Protein AF-0000000078014423 (afdb_homodimer)

InterPro domains:
  IPR004241 Autophagy protein Atg8 ubiquitin-like [PF02991] (16-120)
  IPR004241 Autophagy protein Atg8 ubiquitin-like [PTHR10969] (5-120)
  IPR029071 Ubiquitin-like domain superfamily [SSF54236] (6-120)

Organism: NCBI:txid55544

pLDDT: mean 93.23, std 9.15, range [38.47, 98.75]

Sequence (242 aa):
MPSDRPFKQRRSFADRSKEVQQIREQHPSKIPVIIERYKGEKQLPVLDKTKFLVPDHVNMSELVKIIRRRLQLNPTQAFFLLVNQHSMVSVSTPISEIYEQEKDEDGFLYMVYASQETFGYMPSDRPFKQRRSFADRSKEVQQIREQHPSKIPVIIERYKGEKQLPVLDKTKFLVPDHVNMSELVKIIRRRLQLNPTQAFFLLVNQHSMVSVSTPISEIYEQEKDEDGFLYMVYASQETFGY

Secondary structure (DSSP, 8-state):
---SS-HHHHS-HHHHHHHHHHHHHH-TTEEEEEEEEPTT--SSPPPS-SEEEEETTSBHHHHHHHHHHHHT--TT--EEEEETTTB---TTSBHHHHHHHH--TTSPEEEEEEEHHHHT-/---SS-HHHHS-HHHHHHHHHHHHHH-TTEEEEEEEEPTT--SSPPPS-SEEEEETTSBHHHHHHHHHHHHT--TT--EEEEETTTB---TTSBHHHHHHHH--TTSPEEEEEEEHHHHT-

Nearest PDB structures (foldseek):
  8t35-assembly1_A  TM=9.867E-01  e=1.404E-23  Homo sapiens
  5cx3-assembly1_A  TM=9.892E-01  e=1.375E-22  Homo sapiens
  8t2l-assembly2_B  TM=9.538E-01  e=7.013E-22  Homo sapiens
  5xac-assembly1_D  TM=9.696E-01  e=7.328E-21  Homo sapiens
  5wrd-assembly6_B  TM=9.796E-01  e=3.990E-20  Mus musculus

Foldseek 3Di:
DPPPDDPPVVDDLVVLLVVLVVCCVVPVQWAKAFEFAAVPADPFDTAPDGIDTHGQAAFLLVVVVVVCVRSVDDPVWDKDKAWPRHHDDDRRHGPNVCQVVRADPSSYTYIYMHGPVSVPD/DPDPDDPPVVDDLVVLLVVLVVCCVVPVQWAKAFEFAAVPADPFDTAPDGIDTHGQAAFLLVVVVVVCVRSVDDPVWDKDKAWPRHHDDDRRHGPNVCQVVRADPSSYTYIYMHGPVSVPD

Structure (mmCIF, N/CA/C/O backbone):
data_AF-0000000078014423-model_v1
#
loop_
_entity.id
_entity.type
_entity.pdbx_description
1 polymer 'Protein Jumonji'
#
loop_
_atom_site.group_PDB
_atom_site.id
_atom_site.type_symbol
_atom_site.label_atom_id
_atom_site.label_alt_id
_atom_site.label_comp_id
_atom_site.label_asym_id
_atom_site.label_entity_id
_atom_site.label_seq_id
_atom_site.pdbx_PDB_ins_code
_atom_site.Cartn_x
_atom_site.Cartn_y
_atom_site.Cartn_z
_atom_site.occupancy
_atom_site.B_iso_or_equiv
_atom_site.auth_seq_id
_atom_site.auth_comp_id
_atom_site.auth_asym_id
_atom_site.auth_atom_id
_atom_site.pdbx_PDB_model_num
ATOM 1 N N . MET A 1 1 ? -24 15.625 9.977 1 38.53 1 MET A N 1
ATOM 2 C CA . MET A 1 1 ? -23.031 14.531 9.945 1 38.53 1 MET A CA 1
ATOM 3 C C . MET A 1 1 ? -22.172 14.594 8.688 1 38.53 1 MET A C 1
ATOM 5 O O . MET A 1 1 ? -22.656 14.93 7.609 1 38.53 1 MET A O 1
ATOM 9 N N . PRO A 1 2 ? -20.938 14.961 8.867 1 49.47 2 PRO A N 1
ATOM 10 C CA . PRO A 1 2 ? -20.266 15.234 7.594 1 49.47 2 PRO A CA 1
ATOM 11 C C . PRO A 1 2 ? -20.578 14.188 6.527 1 49.47 2 PRO A C 1
ATOM 13 O O . PRO A 1 2 ? -20.906 13.047 6.855 1 49.47 2 PRO A O 1
ATOM 16 N N . SER A 1 3 ? -20.938 14.641 5.434 1 55.16 3 SER A N 1
ATOM 17 C CA . SER A 1 3 ? -21.344 13.836 4.285 1 55.16 3 SER A CA 1
ATOM 18 C C . SER A 1 3 ? -20.469 12.594 4.145 1 55.16 3 SER A C 1
ATOM 20 O O . SER A 1 3 ? -19.281 12.633 4.434 1 55.16 3 SER A O 1
ATOM 22 N N . ASP A 1 4 ? -21.141 11.406 4.238 1 69.44 4 ASP A N 1
ATOM 23 C CA . ASP A 1 4 ? -20.594 10.07 4.062 1 69.44 4 ASP A CA 1
ATOM 24 C C . ASP A 1 4 ? -19.75 9.977 2.795 1 69.44 4 ASP A C 1
ATOM 26 O O . ASP A 1 4 ? -19.016 9 2.59 1 69.44 4 ASP A O 1
ATOM 30 N N . ARG A 1 5 ? -19.781 11.164 2.066 1 83.75 5 ARG A N 1
ATOM 31 C CA . ARG A 1 5 ? -19.062 11.109 0.794 1 83.75 5 ARG A CA 1
ATOM 32 C C . ARG A 1 5 ? -17.594 11.492 0.975 1 83.75 5 ARG A C 1
ATOM 34 O O . ARG A 1 5 ? -17.281 12.367 1.78 1 83.75 5 ARG A O 1
ATOM 41 N N . PRO A 1 6 ? -16.703 11 0.152 1 92.69 6 PRO A N 1
ATOM 42 C CA . PRO A 1 6 ? -15.281 11.336 0.204 1 92.69 6 PRO A CA 1
ATOM 43 C C . PRO A 1 6 ? -15.016 12.812 -0.076 1 92.69 6 PRO A C 1
ATOM 45 O O . PRO A 1 6 ? -15.766 13.453 -0.811 1 92.69 6 PRO A O 1
ATOM 48 N N . PHE A 1 7 ? -14.031 13.383 0.462 1 95 7 PHE A N 1
ATOM 49 C CA . PHE A 1 7 ? -13.625 14.781 0.378 1 95 7 PHE A CA 1
ATOM 50 C C . PHE A 1 7 ? -13.57 15.242 -1.073 1 95 7 PHE A C 1
ATOM 52 O O . PHE A 1 7 ? -14.07 16.312 -1.409 1 95 7 PHE A O 1
ATOM 59 N N . LYS A 1 8 ? -13.031 14.422 -1.931 1 95.12 8 LYS A N 1
ATOM 60 C CA . LYS A 1 8 ? -12.852 14.781 -3.334 1 95.12 8 LYS A CA 1
ATOM 61 C C . LYS A 1 8 ? -14.203 14.93 -4.035 1 95.12 8 LYS A C 1
ATOM 63 O O . LYS A 1 8 ? -14.305 15.617 -5.059 1 95.12 8 LYS A O 1
ATOM 68 N N . GLN A 1 9 ? -15.148 14.305 -3.535 1 93.06 9 GLN A N 1
ATOM 69 C CA . GLN A 1 9 ? -16.469 14.359 -4.168 1 93.06 9 GLN A CA 1
ATOM 70 C C . GLN A 1 9 ? -17.281 15.523 -3.623 1 93.06 9 GLN A C 1
ATOM 72 O O . GLN A 1 9 ? -18.281 15.922 -4.227 1 93.06 9 GLN A O 1
ATOM 77 N N . ARG A 1 10 ? -16.953 16.078 -2.523 1 94.12 10 ARG A N 1
ATOM 78 C CA . ARG A 1 10 ? -17.719 17.125 -1.87 1 94.12 10 ARG A CA 1
ATOM 79 C C . ARG A 1 10 ? -17.297 18.5 -2.367 1 94.12 10 ARG A C 1
ATOM 81 O O . ARG A 1 10 ? -18.016 19.484 -2.18 1 94.12 10 ARG A O 1
ATOM 88 N N . ARG A 1 11 ? -16.109 18.578 -2.908 1 94.44 11 ARG A N 1
ATOM 89 C CA . ARG A 1 11 ? -15.531 19.844 -3.354 1 94.44 11 ARG A CA 1
ATOM 90 C C . ARG A 1 11 ? -14.961 19.719 -4.762 1 94.44 11 ARG A C 1
ATOM 92 O O . ARG A 1 11 ? -14.391 18.688 -5.121 1 94.44 11 ARG A O 1
ATOM 99 N N . SER A 1 12 ? -15.125 20.797 -5.535 1 97.06 12 SER A N 1
ATOM 100 C CA . SER A 1 12 ? -14.578 20.781 -6.891 1 97.06 12 SER A CA 1
ATOM 101 C C . SER A 1 12 ? -13.055 20.828 -6.871 1 97.06 12 SER A C 1
ATOM 103 O O . SER A 1 12 ? -12.453 21.281 -5.891 1 97.06 12 SER A O 1
ATOM 105 N N . PHE A 1 13 ? -12.469 20.438 -7.957 1 97.94 13 PHE A N 1
ATOM 106 C CA . PHE A 1 13 ? -11.023 20.5 -8.109 1 97.94 13 PHE A CA 1
ATOM 107 C C . PHE A 1 13 ? -10.516 21.922 -7.891 1 97.94 13 PHE A C 1
ATOM 109 O O . PHE A 1 13 ? -9.516 22.125 -7.207 1 97.94 13 PHE A O 1
ATOM 116 N N . ALA A 1 14 ? -11.164 22.828 -8.531 1 98 14 ALA A N 1
ATOM 117 C CA . ALA A 1 14 ? -10.758 24.234 -8.438 1 98 14 ALA A CA 1
ATOM 118 C C . ALA A 1 14 ? -10.781 24.719 -6.996 1 98 14 ALA A C 1
ATOM 120 O O . ALA A 1 14 ? -9.859 25.406 -6.551 1 98 14 ALA A O 1
ATOM 121 N N . ASP A 1 15 ? -11.797 24.359 -6.289 1 98.06 15 ASP A N 1
ATOM 122 C CA . ASP A 1 15 ? -11.922 24.766 -4.891 1 98.06 15 ASP A CA 1
ATOM 123 C C . ASP A 1 15 ? -10.828 24.125 -4.035 1 98.06 15 ASP A C 1
ATOM 125 O O . ASP A 1 15 ? -10.242 24.781 -3.176 1 98.06 15 ASP A O 1
ATOM 129 N N . ARG A 1 16 ? -10.617 22.859 -4.277 1 98.5 16 ARG A N 1
ATOM 130 C CA . ARG A 1 16 ? -9.578 22.172 -3.531 1 98.5 16 ARG A CA 1
ATOM 131 C C . ARG A 1 16 ? -8.211 22.797 -3.793 1 98.5 16 ARG A C 1
ATOM 133 O O . ARG A 1 16 ? -7.441 23.031 -2.859 1 98.5 16 ARG A O 1
ATOM 140 N N . SER A 1 17 ? -7.941 23.109 -4.973 1 98.56 17 SER A N 1
ATOM 141 C CA . SER A 1 17 ? -6.664 23.703 -5.355 1 98.56 17 SER A CA 1
ATOM 142 C C . SER A 1 17 ? -6.477 25.078 -4.727 1 98.56 17 SER A C 1
ATOM 144 O O . SER A 1 17 ? -5.395 25.406 -4.238 1 98.56 17 SER A O 1
ATOM 146 N N . LYS A 1 18 ? -7.531 25.797 -4.809 1 98.31 18 LYS A N 1
ATOM 147 C CA . LYS A 1 18 ? -7.48 27.141 -4.219 1 98.31 18 LYS A CA 1
ATOM 148 C C . LYS A 1 18 ? -7.215 27.062 -2.719 1 98.31 18 LYS A C 1
ATOM 150 O O . LYS A 1 18 ? -6.434 27.859 -2.186 1 98.31 18 LYS A O 1
ATOM 155 N N . GLU A 1 19 ? -7.883 26.188 -2.064 1 97.88 19 GLU A N 1
ATOM 156 C CA . GLU A 1 19 ? -7.691 26.016 -0.628 1 97.88 19 GLU A CA 1
ATOM 157 C C . GLU A 1 19 ? -6.238 25.672 -0.3 1 97.88 19 GLU A C 1
ATOM 159 O O . GLU A 1 19 ? -5.664 26.234 0.637 1 97.88 19 GLU A O 1
ATOM 164 N N . VAL A 1 20 ? -5.645 24.781 -1.047 1 98.44 20 VAL A N 1
ATOM 165 C CA . VAL A 1 20 ? -4.262 24.391 -0.816 1 98.44 20 VAL A CA 1
ATOM 166 C C . VAL A 1 20 ? -3.342 25.594 -1.016 1 98.44 20 VAL A C 1
ATOM 168 O O . VAL A 1 20 ? -2.41 25.812 -0.235 1 98.44 20 VAL A O 1
ATOM 171 N N . GLN A 1 21 ? -3.588 26.312 -2.059 1 98.06 21 GLN A N 1
ATOM 172 C CA . GLN A 1 21 ? -2.785 27.516 -2.305 1 98.06 21 GLN A CA 1
ATOM 173 C C . GLN A 1 21 ? -2.814 28.453 -1.104 1 98.06 21 GLN A C 1
ATOM 175 O O . GLN A 1 21 ? -1.773 28.953 -0.676 1 98.06 21 GLN A O 1
ATOM 180 N N . GLN A 1 22 ? -3.992 28.656 -0.616 1 98.31 22 GLN A N 1
ATOM 181 C CA . GLN A 1 22 ? -4.148 29.531 0.539 1 98.31 22 GLN A CA 1
ATOM 182 C C . GLN A 1 22 ? -3.422 28.969 1.758 1 98.31 22 GLN A C 1
ATOM 184 O O . GLN A 1 22 ? -2.746 29.703 2.479 1 98.31 22 GLN A O 1
ATOM 189 N N . ILE A 1 23 ? -3.555 27.719 1.99 1 98 23 ILE A N 1
ATOM 190 C CA . ILE A 1 23 ? -2.914 27.062 3.123 1 98 23 ILE A CA 1
ATOM 191 C C . ILE A 1 23 ? -1.398 27.219 3.023 1 98 23 ILE A C 1
ATOM 193 O O . ILE A 1 23 ? -0.746 27.625 3.992 1 98 23 ILE A O 1
ATOM 197 N N . ARG A 1 24 ? -0.899 26.984 1.846 1 96.62 24 ARG A N 1
ATOM 198 C CA . ARG A 1 24 ? 0.547 27 1.656 1 96.62 24 ARG A CA 1
ATOM 199 C C . ARG A 1 24 ? 1.094 28.422 1.778 1 96.62 24 ARG A C 1
ATOM 201 O O . ARG A 1 24 ? 2.23 28.625 2.215 1 96.62 24 ARG A O 1
ATOM 208 N N . GLU A 1 25 ? 0.312 29.375 1.41 1 97.56 25 GLU A N 1
ATOM 209 C CA . GLU A 1 25 ? 0.699 30.766 1.563 1 97.56 25 GLU A CA 1
ATOM 210 C C . GLU A 1 25 ? 0.736 31.172 3.035 1 97.56 25 GLU A C 1
ATOM 212 O O . GLU A 1 25 ? 1.685 31.828 3.482 1 97.56 25 GLU A O 1
ATOM 217 N N . GLN A 1 26 ? -0.208 30.766 3.764 1 97.94 26 GLN A N 1
ATOM 218 C CA . GLN A 1 26 ? -0.358 31.188 5.156 1 97.94 26 GLN A CA 1
ATOM 219 C C . GLN A 1 26 ? 0.516 30.328 6.074 1 97.94 26 GLN A C 1
ATOM 221 O O . GLN A 1 26 ? 0.99 30.812 7.105 1 97.94 26 GLN A O 1
ATOM 226 N N . HIS A 1 27 ? 0.708 29.062 5.742 1 97.44 27 HIS A N 1
ATOM 227 C CA . HIS A 1 27 ? 1.454 28.109 6.551 1 97.44 27 HIS A CA 1
ATOM 228 C C . HIS A 1 27 ? 2.443 27.312 5.699 1 97.44 27 HIS A C 1
ATOM 230 O O . HIS A 1 27 ? 2.322 26.094 5.562 1 97.44 27 HIS A O 1
ATOM 236 N N . PRO A 1 28 ? 3.525 27.984 5.27 1 95.69 28 PRO A N 1
ATOM 237 C CA . PRO A 1 28 ? 4.445 27.359 4.312 1 95.69 28 PRO A CA 1
ATOM 238 C C . PRO A 1 28 ? 5.152 26.141 4.883 1 95.69 28 PRO A C 1
ATOM 240 O O . PRO A 1 28 ? 5.656 25.312 4.125 1 95.69 28 PRO A O 1
ATOM 243 N N . SER A 1 29 ? 5.105 26.047 6.188 1 97.12 29 SER A N 1
ATOM 244 C CA . SER A 1 29 ? 5.793 24.922 6.812 1 97.12 29 SER A CA 1
ATOM 245 C C . SER A 1 29 ? 4.832 23.781 7.094 1 97.12 29 SER A C 1
ATOM 247 O O . SER A 1 29 ? 5.207 22.797 7.73 1 97.12 29 SER A O 1
ATOM 249 N N . LYS A 1 30 ? 3.594 23.906 6.656 1 97.69 30 LYS A N 1
ATOM 250 C CA . LYS A 1 30 ? 2.594 22.875 6.922 1 97.69 30 LYS A CA 1
ATOM 251 C C . LYS A 1 30 ? 2.154 22.188 5.633 1 97.69 30 LYS A C 1
ATOM 253 O O . LYS A 1 30 ? 2.002 22.844 4.598 1 97.69 30 LYS A O 1
AT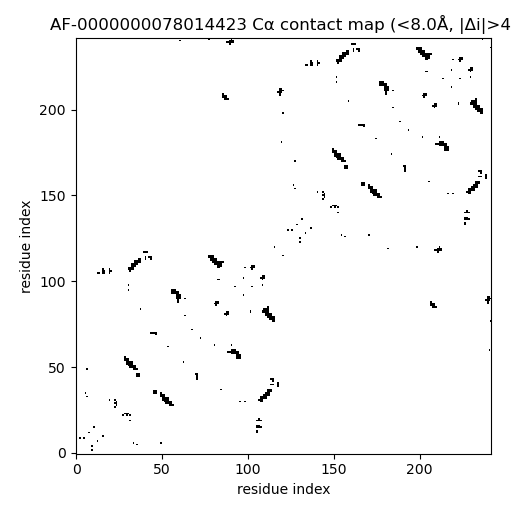OM 258 N N . ILE A 1 31 ? 1.935 20.922 5.723 1 98 31 ILE A N 1
ATOM 259 C CA . ILE A 1 31 ? 1.446 20.109 4.613 1 98 31 ILE A CA 1
ATOM 260 C C . ILE A 1 31 ? -0.039 19.812 4.805 1 98 31 ILE A C 1
ATOM 262 O O . ILE A 1 31 ? -0.45 19.328 5.855 1 98 31 ILE A O 1
ATOM 266 N N . PRO A 1 32 ? -0.821 20.188 3.82 1 98.56 32 PRO A N 1
ATOM 267 C CA . PRO A 1 32 ? -2.244 19.844 3.906 1 98.56 32 PRO A CA 1
ATOM 268 C C . PRO A 1 32 ? -2.523 18.375 3.586 1 98.56 32 PRO A C 1
ATOM 270 O O . PRO A 1 32 ? -2.178 17.906 2.502 1 98.56 32 PRO A O 1
ATOM 273 N N . VAL A 1 33 ? -3.158 17.703 4.508 1 98.5 33 VAL A N 1
ATOM 274 C CA . VAL A 1 33 ? -3.41 16.266 4.379 1 98.5 33 VAL A CA 1
ATOM 275 C C . VAL A 1 33 ? -4.895 15.984 4.59 1 98.5 33 VAL A C 1
ATOM 277 O O . VAL A 1 33 ? -5.512 16.516 5.523 1 98.5 33 VAL A O 1
ATOM 280 N N . ILE A 1 34 ? -5.438 15.227 3.684 1 98.31 34 ILE A N 1
ATOM 281 C CA . ILE A 1 34 ? -6.789 14.703 3.855 1 98.31 34 ILE A CA 1
ATOM 282 C C . ILE A 1 34 ? -6.727 13.266 4.348 1 98.31 34 ILE A C 1
ATOM 284 O O . ILE A 1 34 ? -6.109 12.406 3.707 1 98.31 34 ILE A O 1
ATOM 288 N N . ILE A 1 35 ? -7.32 13 5.477 1 98 35 ILE A N 1
ATOM 289 C CA . ILE A 1 35 ? -7.336 11.656 6.047 1 98 35 ILE A CA 1
ATOM 290 C C . ILE A 1 35 ? -8.781 11.195 6.242 1 98 35 ILE A C 1
ATOM 292 O O . ILE A 1 35 ? -9.547 11.836 6.969 1 98 35 ILE A O 1
ATOM 296 N N . GLU A 1 36 ? -9.102 10.086 5.609 1 97.31 36 GLU A N 1
ATOM 297 C CA . GLU A 1 36 ? -10.453 9.531 5.68 1 97.31 36 GLU A CA 1
ATOM 298 C C . GLU A 1 36 ? -10.422 8.039 5.988 1 97.31 36 GLU A C 1
ATOM 300 O O . GLU A 1 36 ? -9.359 7.414 5.949 1 97.31 36 GLU A O 1
ATOM 305 N N . ARG A 1 37 ? -11.562 7.555 6.379 1 96.19 37 ARG A N 1
ATOM 306 C CA . ARG A 1 37 ? -11.68 6.117 6.602 1 96.19 37 ARG A CA 1
ATOM 307 C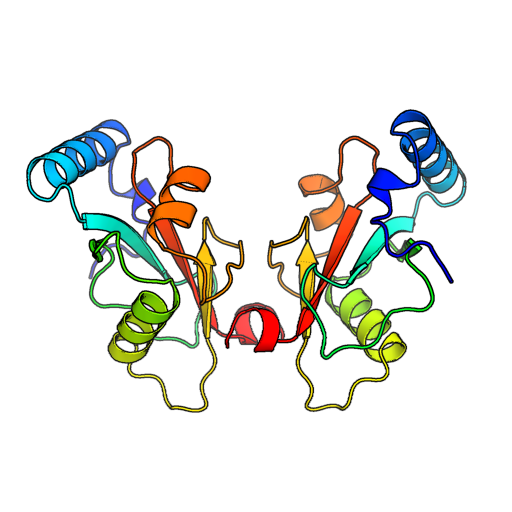 C . ARG A 1 37 ? -11.664 5.355 5.281 1 96.19 37 ARG A C 1
ATOM 309 O O . ARG A 1 37 ? -12.328 5.75 4.32 1 96.19 37 ARG A O 1
ATOM 316 N N . TYR A 1 38 ? -10.898 4.309 5.23 1 95.88 38 TYR A N 1
ATOM 317 C CA . TYR A 1 38 ? -10.836 3.465 4.043 1 95.88 38 TYR A CA 1
ATOM 318 C C . TYR A 1 38 ? -12.227 2.943 3.676 1 95.88 38 TYR A C 1
ATOM 320 O O . TYR A 1 38 ? -13.008 2.578 4.555 1 95.88 38 TYR A O 1
ATOM 328 N N . LYS A 1 39 ? -12.406 2.881 2.355 1 91.69 39 LYS A N 1
ATOM 329 C CA . LYS A 1 39 ? -13.688 2.346 1.893 1 91.69 39 LYS A CA 1
ATOM 330 C C . LYS A 1 39 ? -13.883 0.905 2.354 1 91.69 39 LYS A C 1
ATOM 332 O O . LYS A 1 39 ? -13.055 0.037 2.059 1 91.69 39 LYS A O 1
ATOM 337 N N . GLY A 1 40 ? -14.953 0.589 3.094 1 87.81 40 GLY A N 1
ATOM 338 C CA . GLY A 1 40 ? -15.242 -0.759 3.561 1 87.81 40 GLY A CA 1
ATOM 339 C C . GLY A 1 40 ? -14.773 -1.009 4.984 1 87.81 40 GLY A C 1
ATOM 340 O O . GLY A 1 40 ? -15.062 -2.057 5.562 1 87.81 40 GLY A O 1
ATOM 341 N N . GLU A 1 41 ? -14 -0.066 5.492 1 92.75 41 GLU A N 1
ATOM 342 C CA . GLU A 1 41 ? -13.594 -0.176 6.887 1 92.75 41 GLU A CA 1
ATOM 343 C C . GLU A 1 41 ? -14.781 0.015 7.828 1 92.75 41 GLU A C 1
ATOM 345 O O . GLU A 1 41 ? -15.516 0.997 7.715 1 92.75 41 GLU A O 1
ATOM 350 N N . LYS A 1 42 ? -14.961 -0.923 8.75 1 89.75 42 LYS A N 1
ATOM 351 C CA . LYS A 1 42 ? -16.141 -0.866 9.609 1 89.75 42 LYS A CA 1
ATOM 352 C C . LYS A 1 42 ? -15.742 -0.939 11.086 1 89.75 42 LYS A C 1
ATOM 354 O O . LYS A 1 42 ? -16.547 -0.603 11.961 1 89.75 42 LYS A O 1
ATOM 359 N N . GLN A 1 43 ? -14.594 -1.296 11.359 1 90.75 43 GLN A N 1
ATOM 360 C CA . GLN A 1 43 ? -14.195 -1.586 12.734 1 90.75 43 GLN A CA 1
ATOM 361 C C . GLN A 1 43 ? -13.68 -0.331 13.438 1 90.75 43 GLN A C 1
ATOM 363 O O . GLN A 1 43 ? -13.875 -0.164 14.641 1 90.75 43 GLN A O 1
ATOM 368 N N . LEU A 1 44 ? -13.07 0.543 12.711 1 93.94 44 LEU A N 1
ATOM 369 C CA . LEU A 1 44 ? -12.484 1.737 13.312 1 93.94 44 LEU A CA 1
ATOM 370 C C . LEU A 1 44 ? -13.484 2.891 13.312 1 93.94 44 LEU A C 1
ATOM 372 O O . LEU A 1 44 ? -14.312 3.004 12.406 1 93.94 44 LEU A O 1
ATOM 376 N N . PRO A 1 45 ? -13.422 3.744 14.32 1 93.75 45 PRO A N 1
ATOM 377 C CA . PRO A 1 45 ? -14.312 4.902 14.367 1 93.75 45 PRO A CA 1
ATOM 378 C C . PRO A 1 45 ? -14.008 5.926 13.273 1 93.75 45 PRO A C 1
ATOM 380 O O . PRO A 1 45 ? -12.953 5.859 12.641 1 93.75 45 PRO A O 1
ATOM 383 N N . VAL A 1 46 ? -14.945 6.766 13.086 1 94 46 VAL A N 1
ATOM 384 C CA . VAL A 1 46 ? -14.766 7.852 12.125 1 94 46 VAL A CA 1
ATOM 385 C C . VAL A 1 46 ? -14.102 9.047 12.812 1 94 46 VAL A C 1
ATOM 387 O O . VAL A 1 46 ? -14.484 9.422 13.922 1 94 46 VAL A O 1
ATOM 390 N N . LEU A 1 47 ? -13.117 9.57 12.203 1 95.31 47 LEU A N 1
ATOM 391 C CA . LEU A 1 47 ? -12.453 10.758 12.734 1 95.31 47 LEU A CA 1
ATOM 392 C C . LEU A 1 47 ? -13.391 11.953 12.742 1 95.31 47 LEU A C 1
ATOM 394 O O . LEU A 1 47 ? -14.273 12.062 11.883 1 95.31 47 LEU A O 1
ATOM 398 N N . ASP A 1 48 ? -13.195 12.898 13.609 1 92.12 48 ASP A N 1
ATOM 399 C CA . ASP A 1 48 ? -14.023 14.094 13.727 1 92.12 48 ASP A CA 1
ATOM 400 C C . ASP A 1 48 ? -13.648 15.125 12.672 1 92.12 48 ASP A C 1
ATOM 402 O O . ASP A 1 48 ? -14.414 16.047 12.398 1 92.12 48 ASP A O 1
ATOM 406 N N . LYS A 1 49 ? -12.453 14.969 12.164 1 94.31 49 LYS A N 1
ATOM 407 C CA . LYS A 1 49 ? -11.977 15.875 11.117 1 94.31 49 LYS A CA 1
ATOM 408 C C . LYS A 1 49 ? -11.336 15.102 9.969 1 94.31 49 LYS A C 1
ATOM 410 O O . LYS A 1 49 ? -10.82 14 10.172 1 94.31 49 LYS A O 1
ATOM 415 N N . THR A 1 50 ? -11.367 15.727 8.852 1 95.69 50 THR A N 1
ATOM 416 C CA . THR A 1 50 ? -10.805 15.086 7.66 1 95.69 50 THR A CA 1
ATOM 417 C C . THR A 1 50 ? -9.523 15.797 7.219 1 95.69 50 THR A C 1
ATOM 419 O O . THR A 1 50 ? -8.641 15.172 6.629 1 95.69 50 THR A O 1
ATOM 422 N N . LYS A 1 51 ? -9.484 17.047 7.57 1 97.06 51 LYS A N 1
ATOM 423 C CA . LYS A 1 51 ? -8.359 17.844 7.109 1 97.06 51 LYS A CA 1
ATOM 424 C C . LYS A 1 51 ? -7.363 18.094 8.234 1 97.06 51 LYS A C 1
ATOM 426 O O . LYS A 1 51 ? -7.75 18.5 9.336 1 97.06 51 LYS A O 1
ATOM 431 N N . PHE A 1 52 ? -6.07 17.875 7.895 1 97.44 52 PHE A N 1
ATOM 432 C CA . PHE A 1 52 ? -4.988 18.094 8.852 1 97.44 52 PHE A CA 1
ATOM 433 C C . PHE A 1 52 ? -3.879 18.938 8.234 1 97.44 52 PHE A C 1
ATOM 435 O O . PHE A 1 52 ? -3.588 18.812 7.043 1 97.44 52 PHE A O 1
ATOM 442 N N . LEU A 1 53 ? -3.346 19.766 9.023 1 97.88 53 LEU A N 1
ATOM 443 C CA . LEU A 1 53 ? -2.113 20.469 8.68 1 97.88 53 LEU A CA 1
ATOM 444 C C . LEU A 1 53 ? -0.934 19.906 9.469 1 97.88 53 LEU A C 1
ATOM 446 O O . LEU A 1 53 ? -0.898 20.016 10.695 1 97.88 53 LEU A O 1
ATOM 450 N N . VAL A 1 54 ? -0.029 19.328 8.711 1 97.62 54 VAL A N 1
ATOM 451 C CA . VAL A 1 54 ? 1.071 18.609 9.352 1 97.62 54 VAL A CA 1
ATOM 452 C C . VAL A 1 54 ? 2.379 19.375 9.125 1 97.62 54 VAL A C 1
ATOM 454 O O . VAL A 1 54 ? 2.699 19.734 7.988 1 97.62 54 VAL A O 1
ATOM 457 N N . PRO A 1 55 ? 3.121 19.531 10.211 1 97.56 55 PRO A N 1
ATOM 458 C CA . PRO A 1 55 ? 4.43 20.156 9.992 1 97.56 55 PRO A CA 1
ATOM 459 C C . PRO A 1 55 ? 5.293 19.375 9 1 97.56 55 PRO A C 1
ATOM 461 O O . PRO A 1 55 ? 5.301 18.141 9.016 1 97.56 55 PRO A O 1
ATOM 464 N N . ASP A 1 56 ? 6.023 20.062 8.148 1 96.69 56 ASP A N 1
ATOM 465 C CA . ASP A 1 56 ? 6.723 19.422 7.039 1 96.69 56 ASP A CA 1
ATOM 466 C C . ASP A 1 56 ? 8.047 18.812 7.504 1 96.69 56 ASP A C 1
ATOM 468 O O . ASP A 1 56 ? 8.734 18.156 6.73 1 96.69 56 ASP A O 1
ATOM 472 N N . HIS A 1 57 ? 8.477 18.953 8.805 1 96.44 57 HIS A N 1
ATOM 473 C CA . HIS A 1 57 ? 9.766 18.453 9.266 1 96.44 57 HIS A CA 1
ATOM 474 C C . HIS A 1 57 ? 9.594 17.188 10.094 1 96.44 57 HIS A C 1
ATOM 476 O O . HIS A 1 57 ? 10.57 16.656 10.625 1 96.44 57 HIS A O 1
ATOM 482 N N . VAL A 1 58 ? 8.367 16.672 10.242 1 97.38 58 VAL A N 1
ATOM 483 C CA . VAL A 1 58 ? 8.117 15.484 11.047 1 97.38 58 VAL A CA 1
ATOM 484 C C . VAL A 1 58 ? 8.125 14.242 10.148 1 97.38 58 VAL A C 1
ATOM 486 O O . VAL A 1 58 ? 8.031 14.352 8.93 1 97.38 58 VAL A O 1
ATOM 489 N N . ASN A 1 59 ? 8.258 13.047 10.766 1 97.62 59 ASN A N 1
ATOM 490 C CA . ASN A 1 59 ? 8.148 11.781 10.047 1 97.62 59 ASN A CA 1
ATOM 491 C C . ASN A 1 59 ? 6.711 11.258 10.055 1 97.62 59 ASN A C 1
ATOM 493 O O . ASN A 1 59 ? 5.863 11.766 10.789 1 97.62 59 ASN A O 1
ATOM 497 N N . MET A 1 60 ? 6.531 10.297 9.234 1 96.88 60 MET A N 1
ATOM 498 C CA . MET A 1 60 ? 5.238 9.625 9.164 1 96.88 60 MET A CA 1
ATOM 499 C C . MET A 1 60 ? 4.828 9.094 10.539 1 96.88 60 MET A C 1
ATOM 501 O O . MET A 1 60 ? 3.641 9.039 10.859 1 96.88 60 MET A O 1
ATOM 505 N N . SER A 1 61 ? 5.773 8.805 11.352 1 96.06 61 SER A N 1
ATOM 506 C CA . SER A 1 61 ? 5.504 8.242 12.672 1 96.06 61 SER A CA 1
ATOM 507 C C . SER A 1 61 ? 4.707 9.211 13.531 1 96.06 61 SER A C 1
ATOM 509 O O . SER A 1 61 ? 3.852 8.797 14.32 1 96.06 61 SER A O 1
ATOM 511 N N . GLU A 1 62 ? 4.996 10.461 13.328 1 96.12 62 GLU A N 1
ATOM 512 C CA . GLU A 1 62 ? 4.285 11.484 14.094 1 96.12 62 GLU A CA 1
ATOM 513 C C . GLU A 1 62 ? 2.818 11.555 13.68 1 96.12 62 GLU A C 1
ATOM 515 O O . GLU A 1 62 ? 1.936 11.688 14.531 1 96.12 62 GLU A O 1
ATOM 520 N N . LEU A 1 63 ? 2.607 11.453 12.406 1 96.69 63 LEU A N 1
ATOM 521 C CA . LEU A 1 63 ? 1.23 11.469 11.922 1 96.69 63 LEU A CA 1
ATOM 522 C C . LEU A 1 63 ? 0.474 10.234 12.391 1 96.69 63 LEU A C 1
ATOM 524 O O . LEU A 1 63 ? -0.681 10.328 12.812 1 96.69 63 LEU A O 1
ATOM 528 N N . VAL A 1 64 ? 1.098 9.148 12.359 1 95.25 64 VAL A N 1
ATOM 529 C CA . VAL A 1 64 ? 0.491 7.906 12.828 1 95.25 64 VAL A CA 1
ATOM 530 C C . VAL A 1 64 ? 0.086 8.055 14.297 1 95.25 64 VAL A C 1
ATOM 532 O O . VAL A 1 64 ? -1.021 7.676 14.68 1 95.25 64 VAL A O 1
ATOM 535 N N . LYS A 1 65 ? 0.946 8.672 15.094 1 93.56 65 LYS A N 1
ATOM 536 C CA . LYS A 1 65 ? 0.659 8.898 16.5 1 93.56 65 LYS A CA 1
ATOM 537 C C . LYS A 1 65 ? -0.561 9.797 16.688 1 93.56 65 LYS A C 1
ATOM 539 O O . LYS A 1 65 ? -1.424 9.523 17.516 1 93.56 65 LYS A O 1
ATOM 544 N N . ILE A 1 66 ? -0.615 10.812 15.953 1 94.5 66 ILE A N 1
ATOM 545 C CA . ILE A 1 66 ? -1.713 11.766 16.031 1 94.5 66 ILE A CA 1
ATOM 546 C C . ILE A 1 66 ? -3.029 11.07 15.688 1 94.5 66 ILE A C 1
ATOM 548 O O . ILE A 1 66 ? -4.02 11.219 16.406 1 94.5 66 ILE A O 1
ATOM 552 N N . ILE A 1 67 ? -3.055 10.289 14.617 1 95.88 67 ILE A N 1
ATOM 553 C CA . ILE A 1 67 ? -4.281 9.641 14.156 1 95.88 67 ILE A CA 1
ATOM 554 C C . ILE A 1 67 ? -4.676 8.539 15.133 1 95.88 67 ILE A C 1
ATOM 556 O O . ILE A 1 67 ? -5.859 8.352 15.422 1 95.88 67 ILE A O 1
ATOM 560 N N . ARG A 1 68 ? -3.699 7.863 15.602 1 93.75 68 ARG A N 1
ATOM 561 C CA . ARG A 1 68 ? -3.979 6.844 16.609 1 93.75 68 ARG A CA 1
ATOM 562 C C . ARG A 1 68 ? -4.68 7.445 17.812 1 93.75 68 ARG A C 1
ATOM 564 O O . ARG A 1 68 ? -5.656 6.887 18.312 1 93.75 68 ARG A O 1
ATOM 571 N N . ARG A 1 69 ? -4.164 8.555 18.266 1 92.5 69 ARG A N 1
ATOM 572 C CA . ARG A 1 69 ? -4.746 9.234 19.422 1 92.5 69 ARG A CA 1
ATOM 573 C C . ARG A 1 69 ? -6.164 9.711 19.125 1 92.5 69 ARG A C 1
ATOM 575 O O . ARG A 1 69 ? -7.066 9.547 19.938 1 92.5 69 ARG A O 1
ATOM 582 N N . ARG A 1 70 ? -6.332 10.148 18 1 93.56 70 ARG A N 1
ATOM 583 C CA . ARG A 1 70 ? -7.641 10.664 17.625 1 93.56 70 ARG A CA 1
ATOM 584 C C . ARG A 1 70 ? -8.664 9.539 17.5 1 93.56 70 ARG A C 1
ATOM 586 O O . ARG A 1 70 ? -9.844 9.734 17.781 1 93.56 70 ARG A O 1
ATOM 593 N N . LEU A 1 71 ? -8.195 8.438 17.078 1 94.62 71 LEU A N 1
ATOM 594 C CA . LEU A 1 71 ? -9.062 7.27 16.922 1 94.62 71 LEU A CA 1
ATOM 595 C C . LEU A 1 71 ? -9.297 6.594 18.266 1 94.62 71 LEU A C 1
ATOM 597 O O . LEU A 1 71 ? -10.148 5.711 18.391 1 94.62 71 LEU A O 1
ATOM 601 N N . GLN A 1 72 ? -8.562 6.988 19.25 1 92.62 72 GLN A N 1
ATOM 602 C CA . GLN A 1 72 ? -8.695 6.43 20.594 1 92.62 72 GLN A CA 1
ATOM 603 C C . GLN A 1 72 ? -8.562 4.91 20.578 1 92.62 72 GLN A C 1
ATOM 605 O O . GLN A 1 72 ? -9.406 4.203 21.125 1 92.62 72 GLN A O 1
ATOM 610 N N . LEU A 1 73 ? -7.594 4.465 19.891 1 88.38 73 LEU A N 1
ATOM 611 C CA . LEU A 1 73 ? -7.395 3.027 19.734 1 88.38 73 LEU A CA 1
ATOM 612 C C . LEU A 1 73 ? -6.676 2.445 20.953 1 88.38 73 LEU A C 1
ATOM 614 O O . LEU A 1 73 ? -5.824 3.107 21.547 1 88.38 73 LEU A O 1
ATOM 618 N N . ASN A 1 74 ? -7.059 1.204 21.203 1 85.69 74 ASN A N 1
ATOM 619 C CA . ASN A 1 74 ? -6.293 0.461 22.203 1 85.69 74 ASN A CA 1
ATOM 620 C C . ASN A 1 74 ? -4.887 0.142 21.703 1 85.69 74 ASN A C 1
ATOM 622 O O . ASN A 1 74 ? -4.656 0.044 20.5 1 85.69 74 ASN A O 1
ATOM 626 N N . PRO A 1 75 ? -3.965 -0.011 22.688 1 78.44 75 PRO A N 1
ATOM 627 C CA . PRO A 1 75 ? -2.57 -0.246 22.312 1 78.44 75 PRO A CA 1
ATOM 628 C C . PRO A 1 75 ? -2.396 -1.484 21.438 1 78.44 75 PRO A C 1
ATOM 630 O O . PRO A 1 75 ? -1.45 -1.559 20.656 1 78.44 75 PRO A O 1
ATOM 633 N N . THR A 1 76 ? -3.291 -2.334 21.438 1 77.56 76 THR A N 1
ATOM 634 C CA . THR A 1 76 ? -3.102 -3.586 20.703 1 77.56 76 THR A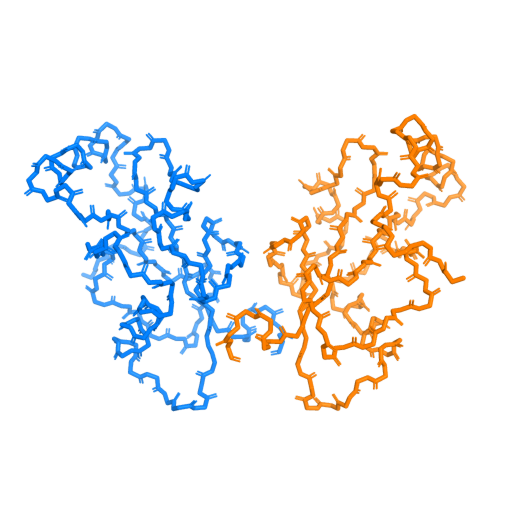 CA 1
ATOM 635 C C . THR A 1 76 ? -3.814 -3.541 19.359 1 77.56 76 THR A C 1
ATOM 637 O O . THR A 1 76 ? -3.654 -4.445 18.531 1 77.56 76 THR A O 1
ATOM 640 N N . GLN A 1 77 ? -4.609 -2.525 19.203 1 80.69 77 GLN A N 1
ATOM 641 C CA . GLN A 1 77 ? -5.352 -2.447 17.953 1 80.69 77 GLN A CA 1
ATOM 642 C C . GLN A 1 77 ? -4.48 -1.881 16.828 1 80.69 77 GLN A C 1
ATOM 644 O O . GLN A 1 77 ? -3.934 -0.783 16.953 1 80.69 77 GLN A O 1
ATOM 649 N N . ALA A 1 78 ? -4.359 -2.686 15.844 1 82 78 ALA A N 1
ATOM 650 C CA . ALA A 1 78 ? -3.531 -2.281 14.719 1 82 78 ALA A CA 1
ATOM 651 C C . ALA A 1 78 ? -4.367 -1.587 13.641 1 82 78 ALA A C 1
ATOM 653 O O . ALA A 1 78 ? -5.523 -1.95 13.414 1 82 78 ALA A O 1
ATOM 654 N N . PHE A 1 79 ? -3.818 -0.556 13.094 1 91.19 79 PHE A N 1
ATOM 655 C CA . PHE A 1 79 ? -4.438 0.081 11.938 1 91.19 79 PHE A CA 1
ATOM 656 C C . PHE A 1 79 ? -3.383 0.497 10.922 1 91.19 79 PHE A C 1
ATOM 658 O O . PHE A 1 79 ? -2.195 0.575 11.242 1 91.19 79 PHE A O 1
ATOM 665 N N . PHE A 1 80 ? -3.826 0.789 9.773 1 92.12 80 PHE A N 1
ATOM 666 C CA . PHE A 1 80 ? -2.984 1.257 8.68 1 92.12 80 PHE A CA 1
ATOM 667 C C . PHE A 1 80 ? -3.326 2.693 8.312 1 92.12 80 PHE A C 1
ATOM 669 O O . PHE A 1 80 ? -4.496 3.08 8.312 1 92.12 80 PHE A O 1
ATOM 676 N N . LEU A 1 81 ? -2.316 3.412 8.07 1 95.69 81 LEU A N 1
ATOM 677 C CA . LEU A 1 81 ? -2.439 4.691 7.379 1 95.69 81 LEU A CA 1
ATOM 678 C C . LEU A 1 81 ? -1.822 4.617 5.984 1 95.69 81 LEU A C 1
ATOM 680 O O . LEU A 1 81 ? -0.604 4.484 5.848 1 95.69 81 LEU A O 1
ATOM 684 N N . LEU A 1 82 ? -2.662 4.691 4.973 1 97 82 LEU A N 1
ATOM 685 C CA . LEU A 1 82 ? -2.244 4.414 3.602 1 97 82 LEU A CA 1
ATOM 686 C C . LEU A 1 82 ? -2.256 5.691 2.764 1 97 82 LEU A C 1
ATOM 688 O O . LEU A 1 82 ? -3.213 6.465 2.816 1 97 82 LEU A O 1
ATOM 692 N N . VAL A 1 83 ? -1.231 5.82 1.979 1 97.75 83 VAL A N 1
ATOM 693 C CA . VAL A 1 83 ? -1.119 6.969 1.082 1 97.75 83 VAL A CA 1
ATOM 694 C C . VAL A 1 83 ? -1.83 6.664 -0.235 1 97.75 83 VAL A C 1
ATOM 696 O O . VAL A 1 83 ? -1.71 5.562 -0.773 1 97.75 83 VAL A O 1
ATOM 699 N N . ASN A 1 84 ? -2.576 7.582 -0.761 1 95.75 84 ASN A N 1
ATOM 700 C CA . ASN A 1 84 ? -3.299 7.457 -2.021 1 95.75 84 ASN A CA 1
ATOM 701 C C . ASN A 1 84 ? -4.141 6.184 -2.062 1 95.75 84 ASN A C 1
ATOM 703 O O . ASN A 1 84 ? -4.062 5.418 -3.023 1 95.75 84 ASN A O 1
ATOM 707 N N . GLN A 1 85 ? -4.762 5.898 -1.019 1 93.75 85 GLN A N 1
ATOM 708 C CA . GLN A 1 85 ? -5.797 4.875 -0.9 1 93.75 85 GLN A CA 1
ATOM 709 C C . GLN A 1 85 ? -5.191 3.529 -0.514 1 93.75 85 GLN A C 1
ATOM 711 O O . GLN A 1 85 ? -5.816 2.746 0.206 1 93.75 85 GLN A O 1
ATOM 716 N N . HIS A 1 86 ? -3.975 3.289 -0.929 1 95 86 HIS A N 1
ATOM 717 C CA . HIS A 1 86 ? -3.59 1.896 -0.724 1 95 86 HIS A CA 1
ATOM 718 C C . HIS A 1 86 ? -2.084 1.763 -0.524 1 95 86 HIS A C 1
ATOM 720 O O . HIS A 1 86 ? -1.577 0.659 -0.315 1 95 86 HIS A O 1
ATOM 726 N N . SER A 1 87 ? -1.332 2.775 -0.566 1 96.25 87 SER A N 1
ATOM 727 C CA . SER A 1 87 ? 0.123 2.662 -0.565 1 96.25 87 SER A CA 1
ATOM 728 C C . SER A 1 87 ? 0.682 2.729 0.852 1 96.25 87 SER A C 1
ATOM 730 O O . SER A 1 87 ? 0.387 3.664 1.598 1 96.25 87 SER A O 1
ATOM 732 N N . MET A 1 88 ? 1.518 1.812 1.092 1 95 88 MET A N 1
ATOM 733 C CA . MET A 1 88 ? 2.242 1.791 2.359 1 95 88 MET A CA 1
ATOM 734 C C . MET A 1 88 ? 3.475 2.688 2.295 1 95 88 MET A C 1
ATOM 736 O O . MET A 1 88 ? 4.066 2.863 1.229 1 95 88 MET A O 1
ATOM 740 N N . VAL A 1 89 ? 3.775 3.262 3.486 1 94.94 89 VAL A N 1
ATOM 741 C CA . VAL A 1 89 ? 5 4.043 3.641 1 94.94 89 VAL A CA 1
ATOM 742 C C . VAL A 1 89 ? 5.605 3.785 5.02 1 94.94 89 VAL A C 1
ATOM 744 O O . VAL A 1 89 ? 4.883 3.646 6.008 1 94.94 89 VAL A O 1
ATOM 747 N N . SER A 1 90 ? 6.902 3.748 5.031 1 93.75 90 SER A N 1
ATOM 748 C CA . SER A 1 90 ? 7.586 3.545 6.305 1 93.75 90 SER A CA 1
ATOM 749 C C . SER A 1 90 ? 7.336 4.707 7.258 1 93.75 90 SER A C 1
ATOM 751 O O . SER A 1 90 ? 7.336 5.867 6.844 1 93.75 90 SER A O 1
ATOM 753 N N . VAL A 1 91 ? 7.305 4.383 8.516 1 94.62 91 VAL A N 1
ATOM 754 C CA . VAL A 1 91 ? 7.062 5.383 9.547 1 94.62 91 VAL A CA 1
ATOM 755 C C . VAL A 1 91 ? 8.281 6.293 9.688 1 94.62 91 VAL A C 1
ATOM 757 O O . VAL A 1 91 ? 8.18 7.402 10.211 1 94.62 91 VAL A O 1
ATOM 760 N N . SER A 1 92 ? 9.375 5.871 9.188 1 94.81 92 SER A N 1
ATOM 761 C CA . SER A 1 92 ? 10.609 6.641 9.312 1 94.81 92 SER A CA 1
ATOM 762 C C . SER A 1 92 ? 10.742 7.66 8.18 1 94.81 92 SER A C 1
ATOM 764 O O . SER A 1 92 ? 11.609 8.531 8.219 1 94.81 92 SER A O 1
ATOM 766 N N . THR A 1 93 ? 9.875 7.609 7.223 1 96.31 93 THR A N 1
ATOM 767 C CA . THR A 1 93 ? 9.953 8.5 6.07 1 96.31 93 THR A CA 1
ATOM 768 C C . THR A 1 93 ? 9.453 9.891 6.434 1 96.31 93 THR A C 1
ATOM 770 O O . THR A 1 93 ? 8.375 10.039 7.02 1 96.31 93 THR A O 1
ATOM 773 N N . PRO A 1 94 ? 10.227 10.93 6.047 1 97.81 94 PRO A N 1
ATOM 774 C CA . PRO A 1 94 ? 9.734 12.289 6.254 1 97.81 94 PRO A CA 1
ATOM 775 C C . PRO A 1 94 ? 8.445 12.578 5.484 1 97.81 94 PRO A C 1
ATOM 777 O O . PRO A 1 94 ? 8.336 12.211 4.309 1 97.81 94 PRO A O 1
ATOM 780 N N . ILE A 1 95 ? 7.555 13.289 6.117 1 97.5 95 ILE A N 1
ATOM 781 C CA . ILE A 1 95 ? 6.266 13.594 5.5 1 97.5 95 ILE A CA 1
ATOM 782 C C . ILE A 1 95 ? 6.477 14.477 4.273 1 97.5 95 ILE A C 1
ATOM 784 O O . ILE A 1 95 ? 5.75 14.359 3.285 1 97.5 95 ILE A O 1
ATOM 788 N N . SER A 1 96 ? 7.449 15.289 4.344 1 97.81 96 SER A N 1
ATOM 789 C CA . SER A 1 96 ? 7.75 16.172 3.219 1 97.81 96 SER A CA 1
ATOM 790 C C . SER A 1 96 ? 8.125 15.367 1.977 1 97.81 96 SER A C 1
ATOM 792 O O . SER A 1 96 ? 7.754 15.734 0.859 1 97.81 96 SER A O 1
ATOM 794 N N . GLU A 1 97 ? 8.836 14.281 2.172 1 98.12 97 GLU A N 1
ATOM 795 C CA . GLU A 1 97 ? 9.211 13.414 1.064 1 98.12 97 GLU A CA 1
ATOM 796 C C . GLU A 1 97 ? 7.988 12.711 0.474 1 98.12 97 GLU A C 1
ATOM 798 O O . GLU A 1 97 ? 7.844 12.633 -0.748 1 98.12 97 GLU A O 1
ATOM 803 N N . ILE A 1 98 ? 7.16 12.281 1.327 1 98 98 ILE A N 1
ATOM 804 C CA . ILE A 1 98 ? 5.926 11.641 0.878 1 98 98 ILE A CA 1
ATOM 805 C C . ILE A 1 98 ? 5.094 12.641 0.078 1 98 98 ILE A C 1
ATOM 807 O O . ILE A 1 98 ? 4.586 12.312 -0.997 1 98 98 ILE A O 1
ATOM 811 N N . TYR A 1 99 ? 5.004 13.852 0.595 1 98.38 99 TYR A N 1
ATOM 812 C CA . TYR A 1 99 ? 4.215 14.898 -0.053 1 98.38 99 TYR A CA 1
ATOM 813 C C . TYR A 1 99 ? 4.738 15.18 -1.457 1 98.38 99 TYR A C 1
ATOM 815 O O . TYR A 1 99 ? 3.959 15.258 -2.41 1 98.38 99 TYR A O 1
ATOM 823 N N . GLU A 1 100 ? 6.008 15.297 -1.6 1 97.5 100 GLU A N 1
ATOM 824 C CA . GLU A 1 100 ? 6.629 15.609 -2.885 1 97.5 100 GLU A CA 1
ATOM 825 C C . GLU A 1 100 ? 6.375 14.5 -3.904 1 97.5 100 GLU A C 1
ATOM 827 O O . GLU A 1 100 ? 6.156 14.781 -5.086 1 97.5 100 GLU A O 1
ATOM 832 N N . GLN A 1 101 ? 6.312 13.344 -3.414 1 97.25 101 GLN A N 1
ATOM 833 C CA . GLN A 1 101 ? 6.223 12.203 -4.316 1 97.25 101 GLN A CA 1
ATOM 834 C C . GLN A 1 101 ? 4.766 11.852 -4.613 1 97.25 101 GLN A C 1
ATOM 836 O O . GLN A 1 101 ? 4.453 11.352 -5.695 1 97.25 101 GLN A O 1
ATOM 841 N N . GLU A 1 102 ? 3.871 12.18 -3.604 1 97.44 102 GLU A N 1
ATOM 842 C CA . GLU A 1 102 ? 2.561 11.539 -3.68 1 97.44 102 GLU A CA 1
ATOM 843 C C . GLU A 1 102 ? 1.443 12.578 -3.715 1 97.44 102 GLU A C 1
ATOM 845 O O . GLU A 1 102 ? 0.272 12.234 -3.879 1 97.44 102 GLU A O 1
ATOM 850 N N . LYS A 1 103 ? 1.72 13.812 -3.518 1 98.12 103 LYS A N 1
ATOM 851 C CA . LYS A 1 103 ? 0.644 14.797 -3.48 1 98.12 103 LYS A CA 1
ATOM 852 C C . LYS A 1 103 ? -0.215 14.719 -4.742 1 98.12 103 LYS A C 1
ATOM 854 O O . LYS A 1 103 ? 0.291 14.43 -5.828 1 98.12 103 LYS A O 1
ATOM 859 N N . ASP A 1 104 ? -1.444 14.984 -4.531 1 98.31 104 ASP A N 1
ATOM 860 C CA . ASP A 1 104 ? -2.396 15 -5.637 1 98.31 104 ASP A CA 1
ATOM 861 C C . ASP A 1 104 ? -2.221 16.25 -6.5 1 98.31 104 ASP A C 1
ATOM 863 O O . ASP A 1 104 ? -1.515 17.188 -6.113 1 98.31 104 ASP A O 1
ATOM 867 N N . GLU A 1 105 ? -2.846 16.25 -7.676 1 97.75 105 GLU A N 1
ATOM 868 C CA . GLU A 1 105 ? -2.801 17.406 -8.57 1 97.75 105 GLU A CA 1
ATOM 869 C C . GLU A 1 105 ? -3.369 18.641 -7.898 1 97.75 105 GLU A C 1
ATOM 871 O O . GLU A 1 105 ? -2.943 19.766 -8.195 1 97.75 105 GLU A O 1
ATOM 876 N N . ASP A 1 106 ? -4.34 18.422 -7.027 1 98.44 106 ASP A N 1
ATOM 877 C CA . ASP A 1 106 ? -4.941 19.578 -6.367 1 98.44 106 ASP A CA 1
ATOM 878 C C . ASP A 1 106 ? -4.031 20.125 -5.262 1 98.44 106 ASP A C 1
ATOM 880 O O . ASP A 1 106 ? -4.281 21.188 -4.711 1 98.44 106 ASP A O 1
ATOM 884 N N . GLY A 1 107 ? -3.049 19.344 -4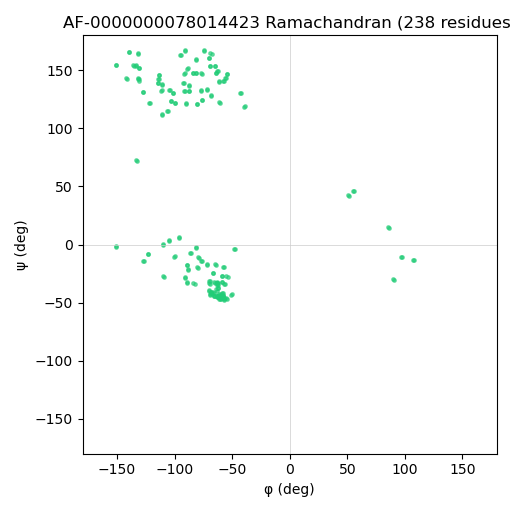.883 1 98.38 107 GLY A N 1
ATOM 885 C CA . GLY A 1 107 ? -2.059 19.781 -3.918 1 98.38 107 GLY A CA 1
ATOM 886 C C . GLY A 1 107 ? -2.209 19.125 -2.561 1 98.38 107 GLY A C 1
ATOM 887 O O . GLY A 1 107 ? -1.319 19.234 -1.714 1 98.38 107 GLY A O 1
ATOM 888 N N . PHE A 1 108 ? -3.303 18.453 -2.252 1 98.75 108 PHE A N 1
ATOM 889 C CA . PHE A 1 108 ? -3.48 17.719 -1 1 98.75 108 PHE A CA 1
ATOM 890 C C . PHE A 1 108 ? -2.719 16.406 -1.024 1 98.75 108 PHE A C 1
ATOM 892 O O . PHE A 1 108 ? -2.514 15.82 -2.09 1 98.75 108 PHE A O 1
ATOM 899 N N . LEU A 1 109 ? -2.26 16.031 0.072 1 98.62 109 LEU A N 1
ATOM 900 C CA . LEU A 1 109 ? -1.878 14.633 0.281 1 98.62 109 LEU A CA 1
ATOM 901 C C . LEU A 1 109 ? -3.053 13.82 0.819 1 98.62 109 LEU A C 1
ATOM 903 O O . LEU A 1 109 ? -3.602 14.141 1.876 1 98.62 109 LEU A O 1
ATOM 907 N N . TYR A 1 110 ? -3.43 12.789 0.107 1 98.56 110 TYR A N 1
ATOM 908 C CA . TYR A 1 110 ? -4.582 11.984 0.506 1 98.56 110 TYR A CA 1
ATOM 909 C C . TYR A 1 110 ? -4.137 10.695 1.176 1 98.56 110 TYR A C 1
ATOM 911 O O . TYR A 1 110 ? -3.309 9.961 0.633 1 98.56 110 TYR A O 1
ATOM 919 N N . MET A 1 111 ? -4.746 10.453 2.32 1 98.31 111 MET A N 1
ATOM 920 C CA . MET A 1 111 ? -4.504 9.219 3.059 1 98.31 111 MET A CA 1
ATOM 921 C C . MET A 1 111 ? -5.809 8.625 3.57 1 98.31 111 MET A C 1
ATOM 923 O O . MET A 1 111 ? -6.805 9.336 3.723 1 98.31 111 MET A O 1
ATOM 927 N N . VAL A 1 112 ? -5.754 7.309 3.758 1 97.75 112 VAL A N 1
ATOM 928 C CA . VAL A 1 112 ? -6.875 6.633 4.398 1 97.75 112 VAL A CA 1
ATOM 929 C C . VAL A 1 112 ? -6.367 5.727 5.516 1 97.75 112 VAL A C 1
ATOM 931 O O . VAL A 1 112 ? -5.203 5.316 5.508 1 97.75 112 VAL A O 1
ATOM 934 N N . TYR A 1 113 ? -7.164 5.512 6.48 1 96.81 113 TYR A N 1
ATOM 935 C CA . TYR A 1 113 ? -6.828 4.586 7.555 1 96.81 113 TYR A CA 1
ATOM 936 C C . TYR A 1 113 ? -7.746 3.369 7.535 1 96.81 113 TYR A C 1
ATOM 938 O O . TYR A 1 113 ? -8.914 3.473 7.156 1 96.81 113 TYR A O 1
ATOM 946 N N . ALA A 1 114 ? -7.242 2.26 7.879 1 94.5 114 ALA A N 1
ATOM 947 C CA . ALA A 1 114 ? -7.98 1 7.883 1 94.5 114 ALA A CA 1
ATOM 948 C C . ALA A 1 114 ? -7.438 0.046 8.945 1 94.5 114 ALA A C 1
ATOM 950 O O . ALA A 1 114 ? -6.27 0.142 9.328 1 94.5 114 ALA A O 1
ATOM 951 N N . SER A 1 115 ? -8.328 -0.839 9.375 1 91.69 115 SER A N 1
ATOM 952 C CA . SER A 1 115 ? -7.895 -1.922 10.25 1 91.69 115 SER A CA 1
ATOM 953 C C . SER A 1 115 ? -7.27 -3.062 9.461 1 91.69 115 SER A C 1
ATOM 955 O O . SER A 1 115 ? -7.484 -3.176 8.25 1 91.69 115 SER A O 1
ATOM 957 N N . GLN A 1 116 ? -6.508 -3.809 10.172 1 84.69 116 GLN A N 1
ATOM 958 C CA . GLN A 1 116 ? -5.918 -4.996 9.562 1 84.69 116 GLN A CA 1
ATOM 959 C C . GLN A 1 116 ? -6.996 -5.918 8.992 1 84.69 116 GLN A C 1
ATOM 961 O O . GLN A 1 116 ? -6.801 -6.543 7.953 1 84.69 116 GLN A O 1
ATOM 966 N N . GLU A 1 117 ? -8.062 -5.977 9.586 1 86.12 117 GLU A N 1
ATOM 967 C CA . GLU A 1 117 ? -9.172 -6.832 9.188 1 86.12 117 GLU A CA 1
ATOM 968 C C . GLU A 1 117 ? -9.703 -6.441 7.812 1 86.12 117 GLU A C 1
ATOM 970 O O . GLU A 1 117 ? -10.172 -7.297 7.055 1 86.12 117 GLU A O 1
ATOM 975 N N . THR A 1 118 ? -9.633 -5.246 7.516 1 89.5 118 THR A N 1
ATOM 976 C CA . THR A 1 118 ? -10.117 -4.746 6.234 1 89.5 118 THR A CA 1
ATOM 977 C C . THR A 1 118 ? -9.391 -5.426 5.078 1 89.5 118 THR A C 1
ATOM 979 O O . THR A 1 118 ? -9.992 -5.723 4.047 1 89.5 118 THR A O 1
ATOM 982 N N . PHE A 1 119 ? -8.18 -5.867 5.293 1 89.75 119 PHE A N 1
ATOM 983 C CA . PHE A 1 119 ? -7.387 -6.48 4.234 1 89.75 119 PHE A CA 1
ATOM 984 C C . PHE A 1 119 ? -7.215 -7.973 4.48 1 89.75 119 PHE A C 1
ATOM 986 O O . PHE A 1 119 ? -6.621 -8.68 3.666 1 89.75 119 PHE A O 1
ATOM 993 N N . GLY A 1 120 ? -7.777 -8.438 5.516 1 79.5 120 GLY A N 1
ATOM 994 C CA . GLY A 1 120 ? -7.848 -9.867 5.789 1 79.5 120 GLY A CA 1
ATOM 995 C C . GLY A 1 120 ? -6.613 -10.398 6.496 1 79.5 120 GLY A C 1
ATOM 996 O O . GLY A 1 120 ? -6.336 -11.594 6.453 1 79.5 120 GLY A O 1
ATOM 997 N N . TYR A 1 121 ? -5.785 -9.562 7.039 1 69.25 121 TYR A N 1
ATOM 998 C CA . TYR A 1 121 ? -4.609 -10.023 7.77 1 69.25 121 TYR A CA 1
ATOM 999 C C . TYR A 1 121 ? -4.953 -10.297 9.227 1 69.25 121 TYR A C 1
ATOM 1001 O O . TYR A 1 121 ? -5.855 -9.672 9.789 1 69.25 121 TYR A O 1
ATOM 1009 N N . MET B 1 1 ? 24.094 -18.312 -5.402 1 38.47 1 MET B N 1
ATOM 1010 C CA . MET B 1 1 ? 23.094 -17.625 -4.59 1 38.47 1 MET B CA 1
ATOM 1011 C C . MET B 1 1 ? 22.328 -16.609 -5.418 1 38.47 1 MET B C 1
ATOM 1013 O O . MET B 1 1 ? 22.906 -15.914 -6.258 1 38.47 1 MET B O 1
ATOM 1017 N N . PRO B 1 2 ? 21.094 -16.922 -5.719 1 49.12 2 PRO B N 1
ATOM 1018 C CA . PRO B 1 2 ? 20.531 -16 -6.703 1 49.12 2 PRO B CA 1
ATOM 1019 C C . PRO B 1 2 ? 20.875 -14.539 -6.422 1 49.12 2 PRO B C 1
ATOM 1021 O O . PRO B 1 2 ? 21.156 -14.18 -5.273 1 49.12 2 PRO B O 1
ATOM 1024 N N . SER B 1 3 ? 21.312 -13.93 -7.379 1 55.03 3 SER B N 1
ATOM 1025 C CA . SER B 1 3 ? 21.781 -12.547 -7.352 1 55.03 3 SER B CA 1
ATOM 1026 C C . SER B 1 3 ? 20.891 -11.672 -6.48 1 55.03 3 SER B C 1
ATOM 1028 O O . SER B 1 3 ? 19.672 -11.883 -6.422 1 55.03 3 SER B O 1
ATOM 1030 N N . ASP B 1 4 ? 21.5 -11.102 -5.414 1 69.5 4 ASP B N 1
ATOM 1031 C CA . ASP B 1 4 ? 20.922 -10.156 -4.461 1 69.5 4 ASP B CA 1
ATOM 1032 C C . ASP B 1 4 ? 20.188 -9.039 -5.18 1 69.5 4 ASP B C 1
ATOM 1034 O O . ASP B 1 4 ? 19.453 -8.266 -4.555 1 69.5 4 ASP B O 1
ATOM 1038 N N . ARG B 1 5 ? 20.297 -9.125 -6.555 1 83.31 5 ARG B N 1
ATOM 1039 C CA . ARG B 1 5 ? 19.672 -8.031 -7.301 1 83.31 5 ARG B CA 1
ATOM 1040 C C . ARG B 1 5 ? 18.219 -8.336 -7.609 1 83.31 5 ARG B C 1
ATOM 1042 O O . ARG B 1 5 ? 17.859 -9.484 -7.883 1 83.31 5 ARG B O 1
ATOM 1049 N N . PRO B 1 6 ? 17.359 -7.348 -7.727 1 92.62 6 PRO B N 1
ATOM 1050 C CA . PRO B 1 6 ? 15.945 -7.523 -8.07 1 92.62 6 PRO B CA 1
ATOM 1051 C C . PRO B 1 6 ? 15.742 -8.141 -9.453 1 92.62 6 PRO B C 1
ATOM 1053 O O . PRO B 1 6 ? 16.578 -7.949 -10.344 1 92.62 6 PRO B O 1
ATOM 1056 N N . PHE B 1 7 ? 14.758 -8.859 -9.688 1 94.94 7 PHE B N 1
ATOM 1057 C CA . PHE B 1 7 ? 14.406 -9.586 -10.898 1 94.94 7 PHE B CA 1
ATOM 1058 C C . PHE B 1 7 ? 14.469 -8.664 -12.117 1 94.94 7 PHE B C 1
ATOM 1060 O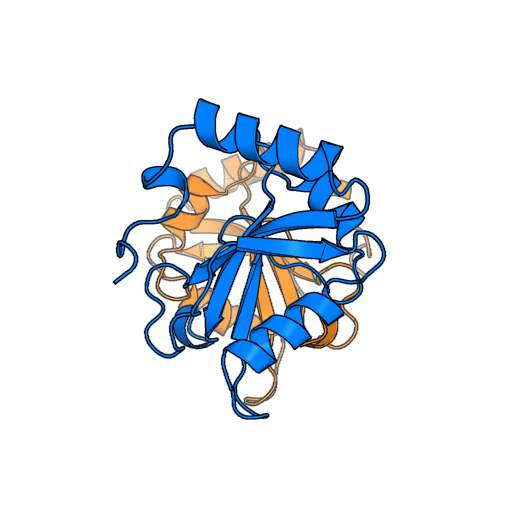 O . PHE B 1 7 ? 15.023 -9.039 -13.148 1 94.94 7 PHE B O 1
ATOM 1067 N N . LYS B 1 8 ? 13.961 -7.477 -11.984 1 95.12 8 LYS B N 1
ATOM 1068 C CA . LYS B 1 8 ? 13.898 -6.539 -13.102 1 95.12 8 LYS B CA 1
ATOM 1069 C C . LYS B 1 8 ? 15.305 -6.109 -13.531 1 95.12 8 LYS B C 1
ATOM 1071 O O . LYS B 1 8 ? 15.5 -5.68 -14.672 1 95.12 8 LYS B O 1
ATOM 1076 N N . GLN B 1 9 ? 16.188 -6.188 -12.656 1 93.06 9 GLN B N 1
ATOM 1077 C CA . GLN B 1 9 ? 17.547 -5.762 -12.977 1 93.06 9 GLN B CA 1
ATOM 1078 C C . GLN B 1 9 ? 18.375 -6.914 -13.555 1 93.06 9 GLN B C 1
ATOM 1080 O O . GLN B 1 9 ? 19.422 -6.691 -14.148 1 93.06 9 GLN B O 1
ATOM 1085 N N . ARG B 1 10 ? 17.969 -8.109 -13.391 1 94.06 10 ARG B N 1
ATOM 1086 C CA . ARG B 1 10 ? 18.719 -9.289 -13.812 1 94.06 10 ARG B CA 1
ATOM 1087 C C . ARG B 1 10 ? 18.375 -9.664 -15.25 1 94.06 10 ARG B C 1
ATOM 1089 O O . ARG B 1 10 ? 19.109 -10.406 -15.898 1 94.06 10 ARG B O 1
ATOM 1096 N N . ARG B 1 11 ? 17.25 -9.227 -15.695 1 94.44 11 ARG B N 1
ATOM 1097 C CA . ARG B 1 11 ? 16.75 -9.578 -17.031 1 94.44 11 ARG B CA 1
ATOM 1098 C C . ARG B 1 11 ? 16.281 -8.328 -17.781 1 94.44 11 ARG B C 1
ATOM 1100 O O . ARG B 1 11 ? 15.703 -7.422 -17.172 1 94.44 11 ARG B O 1
ATOM 1107 N N . SER B 1 12 ? 16.547 -8.336 -19.094 1 97 12 SER B N 1
ATOM 1108 C CA . SER B 1 12 ? 16.109 -7.203 -19.906 1 97 12 SER B CA 1
ATOM 1109 C C . SER B 1 12 ? 14.586 -7.184 -20.047 1 97 12 SER B C 1
ATOM 1111 O O . SER B 1 12 ? 13.93 -8.211 -19.875 1 97 12 SER B O 1
ATOM 1113 N N . PHE B 1 13 ? 14.07 -6.043 -20.391 1 97.94 13 PHE B N 1
ATOM 1114 C CA . PHE B 1 13 ? 12.641 -5.902 -20.625 1 97.94 13 PHE B CA 1
ATOM 1115 C C . PHE B 1 13 ? 12.172 -6.879 -21.703 1 97.94 13 PHE B C 1
ATOM 1117 O O . PHE B 1 13 ? 11.125 -7.516 -21.547 1 97.94 13 PHE B O 1
ATOM 1124 N N . ALA B 1 14 ? 12.906 -6.914 -22.75 1 98 14 ALA B N 1
ATOM 1125 C CA . ALA B 1 14 ? 12.539 -7.785 -23.875 1 98 14 ALA B CA 1
ATOM 1126 C C . ALA B 1 14 ? 12.477 -9.242 -23.438 1 98 14 ALA B C 1
ATOM 1128 O O . ALA B 1 14 ? 11.547 -9.969 -23.797 1 98 14 ALA B O 1
ATOM 1129 N N . ASP B 1 15 ? 13.422 -9.648 -22.656 1 98.06 15 ASP B N 1
ATOM 1130 C CA . ASP B 1 15 ? 13.453 -11.023 -22.172 1 98.06 15 ASP B CA 1
ATOM 1131 C C . ASP B 1 15 ? 12.281 -11.312 -21.25 1 98.06 15 ASP B C 1
ATOM 1133 O O . ASP B 1 15 ? 11.656 -12.375 -21.328 1 98.06 15 ASP B O 1
ATOM 1137 N N . ARG B 1 16 ? 12.039 -10.383 -20.375 1 98.5 16 ARG B N 1
ATOM 1138 C CA . ARG B 1 16 ? 10.914 -10.539 -19.453 1 98.5 16 ARG B CA 1
ATOM 1139 C C . ARG B 1 16 ? 9.594 -10.633 -20.219 1 98.5 16 ARG B C 1
ATOM 1141 O O . ARG B 1 16 ? 8.773 -11.5 -19.922 1 98.5 16 ARG B O 1
ATOM 1148 N N . SER B 1 17 ? 9.422 -9.836 -21.156 1 98.56 17 SER B N 1
ATOM 1149 C CA . SER B 1 17 ? 8.203 -9.82 -21.953 1 98.56 17 SER B CA 1
ATOM 1150 C C . SER B 1 17 ? 8.023 -11.125 -22.719 1 98.56 17 SER B C 1
ATOM 1152 O O . SER B 1 17 ? 6.914 -11.664 -22.781 1 98.56 17 SER B O 1
ATOM 1154 N N . LYS B 1 18 ? 9.109 -11.516 -23.297 1 98.31 18 LYS B N 1
ATOM 1155 C CA . LYS B 1 18 ? 9.07 -12.766 -24.047 1 98.31 18 LYS B CA 1
ATOM 1156 C C . LYS B 1 18 ? 8.688 -13.938 -23.141 1 98.31 18 LYS B C 1
ATOM 1158 O O . LYS B 1 18 ? 7.898 -14.797 -23.531 1 98.31 18 LYS B O 1
ATOM 1163 N N . GLU B 1 19 ? 9.266 -13.992 -22 1 97.88 19 GLU B N 1
ATOM 1164 C CA . GLU B 1 19 ? 8.961 -15.047 -21.047 1 97.88 19 GLU B CA 1
ATOM 1165 C C . GLU B 1 19 ? 7.477 -15.062 -20.688 1 97.88 19 GLU B C 1
ATOM 1167 O O . GLU B 1 19 ? 6.852 -16.125 -20.641 1 97.88 19 GLU B O 1
ATOM 1172 N N . VAL B 1 20 ? 6.902 -13.914 -20.438 1 98.44 20 VAL B N 1
ATOM 1173 C CA . VAL B 1 20 ? 5.492 -13.82 -20.094 1 98.44 20 VAL B CA 1
ATOM 1174 C C . VAL B 1 20 ? 4.633 -14.32 -21.25 1 98.44 20 VAL B C 1
ATOM 1176 O O . VAL B 1 20 ? 3.656 -15.039 -21.047 1 98.44 20 VAL B O 1
ATOM 1179 N N . GLN B 1 21 ? 4.996 -13.883 -22.406 1 98.06 21 GLN B N 1
ATOM 1180 C CA . GLN B 1 21 ? 4.258 -14.344 -23.578 1 98.06 21 GLN B CA 1
ATOM 1181 C C . GLN B 1 21 ? 4.23 -15.867 -23.656 1 98.06 21 GLN B C 1
ATOM 1183 O O . GLN B 1 21 ? 3.178 -16.469 -23.891 1 98.06 21 GLN B O 1
ATOM 1188 N N . GLN B 1 22 ? 5.367 -16.438 -23.453 1 98.31 22 GLN B N 1
ATOM 1189 C CA . GLN B 1 22 ? 5.473 -17.891 -23.484 1 98.31 22 GLN B CA 1
ATOM 1190 C C . GLN B 1 22 ? 4.637 -18.516 -22.375 1 98.31 22 GLN B C 1
ATOM 1192 O O . GLN B 1 22 ? 3.939 -19.516 -22.609 1 98.31 22 GLN B O 1
ATOM 1197 N N . ILE B 1 23 ? 4.703 -18 -21.234 1 98 23 ILE B N 1
ATOM 1198 C CA . ILE B 1 23 ? 3.959 -18.5 -20.078 1 98 23 ILE B CA 1
ATOM 1199 C C . ILE B 1 23 ? 2.461 -18.453 -20.375 1 98 23 ILE B C 1
ATOM 1201 O O . ILE B 1 23 ? 1.753 -19.453 -20.188 1 98 23 ILE B O 1
ATOM 1205 N N . ARG B 1 24 ? 2.035 -17.344 -20.891 1 96.62 24 ARG B N 1
ATOM 1206 C CA . ARG B 1 24 ? 0.608 -17.141 -21.125 1 96.62 24 ARG B CA 1
ATOM 1207 C C . ARG B 1 24 ? 0.107 -18.047 -22.25 1 96.62 24 ARG B C 1
ATOM 1209 O O . ARG B 1 24 ? -1.052 -18.469 -22.25 1 96.62 24 ARG B O 1
ATOM 1216 N N . GLU B 1 25 ? 0.955 -18.328 -23.172 1 97.56 25 GLU B N 1
ATOM 1217 C CA . GLU B 1 25 ? 0.609 -19.25 -24.25 1 97.56 25 GLU B CA 1
ATOM 1218 C C . GLU B 1 25 ? 0.477 -20.672 -23.734 1 97.56 25 GLU B C 1
ATOM 1220 O O . GLU B 1 25 ? -0.477 -21.375 -24.078 1 97.56 25 GLU B O 1
ATOM 1225 N N . GLN B 1 26 ? 1.355 -21.078 -22.922 1 97.94 26 GLN B N 1
ATOM 12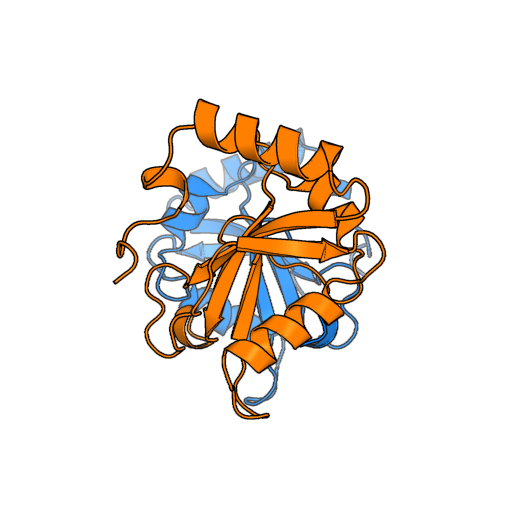26 C CA . GLN B 1 26 ? 1.416 -22.453 -22.438 1 97.94 26 GLN B CA 1
ATOM 1227 C C . GLN B 1 26 ? 0.444 -22.672 -21.281 1 97.94 26 GLN B C 1
ATOM 1229 O O . GLN B 1 26 ? -0.087 -23.781 -21.109 1 97.94 26 GLN B O 1
ATOM 1234 N N . HIS B 1 27 ? 0.224 -21.656 -20.438 1 97.44 27 HIS B N 1
ATOM 1235 C CA . HIS B 1 27 ? -0.615 -21.719 -19.25 1 97.44 27 HIS B CA 1
ATOM 1236 C C . HIS B 1 27 ? -1.567 -20.531 -19.172 1 97.44 27 HIS B C 1
ATOM 1238 O O . HIS B 1 27 ? -1.479 -19.719 -18.266 1 97.44 27 HIS B O 1
ATOM 1244 N N . PRO B 1 28 ? -2.584 -20.547 -20.062 1 95.69 28 PRO B N 1
ATOM 1245 C CA . PRO B 1 28 ? -3.453 -19.375 -20.172 1 95.69 28 PRO B CA 1
ATOM 1246 C C . PRO B 1 28 ? -4.242 -19.094 -18.891 1 95.69 28 PRO B C 1
ATOM 1248 O O . PRO B 1 28 ? -4.719 -17.969 -18.688 1 95.69 28 PRO B O 1
ATOM 1251 N N . SER B 1 29 ? -4.301 -20.094 -18.078 1 97.06 29 SER B N 1
ATOM 1252 C CA . SER B 1 29 ? -5.07 -19.922 -16.844 1 97.06 29 SER B CA 1
ATOM 1253 C C . SER B 1 29 ? -4.176 -19.531 -15.68 1 97.06 29 SER B C 1
ATOM 1255 O O . SER B 1 29 ? -4.629 -19.453 -14.539 1 97.06 29 SER B O 1
ATOM 1257 N N . LYS B 1 30 ? -2.91 -19.281 -15.945 1 97.69 30 LYS B N 1
ATOM 1258 C CA . LYS B 1 30 ? -1.97 -18.953 -14.883 1 97.69 30 LYS B CA 1
ATOM 1259 C C . LYS B 1 30 ? -1.461 -17.516 -15.031 1 97.69 30 LYS B C 1
ATOM 1261 O O . LYS B 1 30 ? -1.209 -17.062 -16.156 1 97.69 30 LYS B O 1
ATOM 1266 N N . ILE B 1 31 ? -1.289 -16.859 -13.938 1 98.06 31 ILE B N 1
ATOM 1267 C CA . ILE B 1 31 ? -0.75 -15.508 -13.883 1 98.06 31 ILE B CA 1
ATOM 1268 C C . ILE B 1 31 ? 0.706 -15.547 -13.43 1 98.06 31 ILE B C 1
ATOM 1270 O O . ILE B 1 31 ? 1.019 -16.141 -12.383 1 98.06 31 ILE B O 1
ATOM 1274 N N . PRO B 1 32 ? 1.565 -15 -14.234 1 98.56 32 PRO B N 1
ATOM 1275 C CA . PRO B 1 32 ? 2.965 -14.93 -13.805 1 98.56 32 PRO B CA 1
ATOM 1276 C C . PRO B 1 32 ? 3.215 -13.828 -12.773 1 98.56 32 PRO B C 1
ATOM 1278 O O . PRO B 1 32 ? 2.932 -12.656 -13.039 1 98.56 32 PRO B O 1
ATOM 1281 N N . VAL B 1 33 ? 3.758 -14.211 -11.648 1 98.5 33 VAL B N 1
ATOM 1282 C CA . VAL B 1 33 ? 3.969 -13.289 -10.539 1 98.5 33 VAL B CA 1
ATOM 1283 C C . VAL B 1 33 ? 5.422 -13.352 -10.078 1 98.5 33 VAL B C 1
ATOM 1285 O O . VAL B 1 33 ? 5.984 -14.445 -9.93 1 98.5 33 VAL B O 1
ATOM 1288 N N . ILE B 1 34 ? 6.008 -12.203 -9.945 1 98.31 34 ILE B N 1
ATOM 1289 C CA . ILE B 1 34 ? 7.324 -12.094 -9.32 1 98.31 34 ILE B CA 1
ATOM 1290 C C . ILE B 1 34 ? 7.176 -11.656 -7.867 1 98.31 34 ILE B C 1
ATOM 1292 O O . ILE B 1 34 ? 6.582 -10.609 -7.586 1 98.31 34 ILE B O 1
ATOM 1296 N N . ILE B 1 35 ? 7.664 -12.445 -6.961 1 98 35 ILE B N 1
ATOM 1297 C CA . ILE B 1 35 ? 7.59 -12.125 -5.535 1 98 35 ILE B CA 1
ATOM 1298 C C . ILE B 1 35 ? 8.992 -12.078 -4.945 1 98 35 ILE B C 1
ATOM 1300 O O . ILE B 1 35 ? 9.734 -13.07 -4.988 1 98 35 ILE B O 1
ATOM 1304 N N . GLU B 1 36 ? 9.336 -10.93 -4.383 1 97.38 36 GLU B N 1
ATOM 1305 C CA . GLU B 1 36 ? 10.656 -10.727 -3.795 1 97.38 36 GLU B CA 1
ATOM 1306 C C . GLU B 1 36 ? 10.555 -10.109 -2.404 1 97.38 36 GLU B C 1
ATOM 1308 O O . GLU B 1 36 ? 9.477 -9.664 -1.996 1 97.38 36 GLU B O 1
ATOM 1313 N N . ARG B 1 37 ? 11.633 -10.188 -1.713 1 96.31 37 ARG B N 1
ATOM 1314 C CA . ARG B 1 37 ? 11.688 -9.539 -0.407 1 96.31 37 ARG B CA 1
ATOM 1315 C C . ARG B 1 37 ? 11.75 -8.023 -0.551 1 96.31 37 ARG B C 1
ATOM 1317 O O . ARG B 1 37 ? 12.5 -7.5 -1.375 1 96.31 37 ARG B O 1
ATOM 1324 N N . TYR B 1 38 ? 10.938 -7.336 0.21 1 95.94 38 TYR B N 1
ATOM 1325 C CA . TYR B 1 38 ? 10.938 -5.879 0.207 1 95.94 38 TYR B CA 1
ATOM 1326 C C . TYR B 1 38 ? 12.328 -5.336 0.515 1 95.94 38 TYR B C 1
ATOM 1328 O O . TYR B 1 38 ? 13.039 -5.871 1.373 1 95.94 38 TYR B O 1
ATOM 1336 N N . LYS B 1 39 ? 12.602 -4.242 -0.179 1 91.94 39 LYS B N 1
ATOM 1337 C CA . LYS B 1 39 ? 13.891 -3.607 0.078 1 91.94 39 LYS B CA 1
ATOM 1338 C C . LYS B 1 39 ? 14.008 -3.162 1.533 1 91.94 39 LYS B C 1
ATOM 1340 O O . LYS B 1 39 ? 13.18 -2.391 2.018 1 91.94 39 LYS B O 1
ATOM 1345 N N . GLY B 1 40 ? 15.008 -3.629 2.293 1 88.12 40 GLY B N 1
ATOM 1346 C CA . GLY B 1 40 ? 15.219 -3.242 3.68 1 88.12 40 GLY B CA 1
ATOM 1347 C C . GLY B 1 40 ? 14.641 -4.234 4.668 1 88.12 40 GLY B C 1
ATOM 1348 O O . GLY B 1 40 ? 14.852 -4.113 5.879 1 88.12 40 GLY B O 1
ATOM 1349 N N . GLU B 1 41 ? 13.859 -5.156 4.141 1 92.94 41 GLU B N 1
ATOM 1350 C CA . GLU B 1 41 ? 13.344 -6.211 5.008 1 92.94 41 GLU B CA 1
ATOM 1351 C C . GLU B 1 41 ? 14.469 -7.137 5.477 1 92.94 41 GLU B C 1
ATOM 1353 O O . GLU B 1 41 ? 15.242 -7.645 4.664 1 92.94 41 GLU B O 1
ATOM 1358 N N . LYS B 1 42 ? 14.547 -7.332 6.789 1 90 42 LYS B N 1
ATOM 1359 C CA . LYS B 1 42 ? 15.664 -8.117 7.32 1 90 42 LYS B CA 1
ATOM 1360 C C . LYS B 1 42 ? 15.156 -9.25 8.203 1 90 42 LYS B C 1
ATOM 1362 O O . LYS B 1 42 ? 15.898 -10.195 8.484 1 90 42 LYS B O 1
ATOM 1367 N N . GLN B 1 43 ? 13.992 -9.227 8.57 1 90.81 43 GLN B N 1
ATOM 1368 C CA . GLN B 1 43 ? 13.484 -10.164 9.57 1 90.81 43 GLN B CA 1
ATOM 1369 C C . GLN B 1 43 ? 12.969 -11.438 8.914 1 90.81 43 GLN B C 1
ATOM 1371 O O . GLN B 1 43 ? 13.094 -12.523 9.477 1 90.81 43 GLN B O 1
ATOM 1376 N N . LEU B 1 44 ? 12.438 -11.328 7.754 1 94.06 44 LEU B N 1
ATOM 1377 C CA . LEU B 1 44 ? 11.852 -12.492 7.09 1 94.06 44 LEU B CA 1
ATOM 1378 C C . LEU B 1 44 ? 12.883 -13.195 6.219 1 94.06 44 LEU B C 1
ATOM 1380 O O . LEU B 1 44 ? 13.781 -12.555 5.66 1 94.06 44 LEU B O 1
ATOM 1384 N N . PRO B 1 45 ? 12.766 -14.5 6.094 1 93.88 45 PRO B N 1
ATOM 1385 C CA . PRO B 1 45 ? 13.695 -15.242 5.238 1 93.88 45 PRO B CA 1
ATOM 1386 C C . PRO B 1 45 ? 13.5 -14.938 3.754 1 93.88 45 PRO B C 1
ATOM 1388 O O . PRO B 1 45 ? 12.492 -14.344 3.369 1 93.88 45 PRO B O 1
ATOM 1391 N N . VAL B 1 46 ? 14.477 -15.32 3.031 1 94.12 46 VAL B N 1
ATOM 1392 C CA . VAL B 1 46 ? 14.414 -15.164 1.581 1 94.12 46 VAL B CA 1
ATOM 1393 C C . VAL B 1 46 ? 13.742 -16.391 0.963 1 94.12 46 VAL B C 1
ATOM 1395 O O . VAL B 1 46 ? 14.062 -17.531 1.316 1 94.12 46 VAL B O 1
ATOM 1398 N N . LEU B 1 47 ? 12.82 -16.141 0.111 1 95.38 47 LEU B N 1
ATOM 1399 C CA . LEU B 1 47 ? 12.156 -17.234 -0.588 1 95.38 47 LEU B CA 1
ATOM 1400 C C . LEU B 1 47 ? 13.141 -17.984 -1.49 1 95.38 47 LEU B C 1
ATOM 1402 O O . LEU B 1 47 ? 14.086 -17.391 -2.008 1 95.38 47 LEU B O 1
ATOM 1406 N N . ASP B 1 48 ? 12.914 -19.234 -1.767 1 92.19 48 ASP B N 1
ATOM 1407 C CA . ASP B 1 48 ? 13.773 -20.047 -2.615 1 92.19 48 ASP B CA 1
ATOM 1408 C C . ASP B 1 48 ? 13.5 -19.781 -4.094 1 92.19 48 ASP B C 1
ATOM 1410 O O . ASP B 1 48 ? 14.312 -20.141 -4.953 1 92.19 48 ASP B O 1
ATOM 1414 N N . LYS B 1 49 ? 12.344 -19.219 -4.348 1 94.31 49 LYS B N 1
ATOM 1415 C CA . LYS B 1 49 ? 11.969 -18.891 -5.715 1 94.31 49 LYS B CA 1
ATOM 1416 C C . LYS B 1 49 ? 11.398 -17.469 -5.793 1 94.31 49 LYS B C 1
ATOM 1418 O O . LYS B 1 49 ? 10.828 -16.969 -4.82 1 94.31 49 LYS B O 1
ATOM 1423 N N . THR B 1 50 ? 11.547 -16.922 -6.938 1 95.75 50 THR B N 1
ATOM 1424 C CA . THR B 1 50 ? 11.055 -15.562 -7.145 1 95.75 50 THR B CA 1
ATOM 1425 C C . THR B 1 50 ? 9.836 -15.562 -8.062 1 95.75 50 THR B C 1
ATOM 1427 O O . THR B 1 50 ? 8.977 -14.68 -7.969 1 95.75 50 THR B O 1
ATOM 1430 N N . LYS B 1 51 ? 9.82 -16.562 -8.891 1 97.12 51 LYS B N 1
ATOM 1431 C CA . LYS B 1 51 ? 8.758 -16.609 -9.891 1 97.12 51 LYS B CA 1
ATOM 1432 C C . LYS B 1 51 ? 7.691 -17.641 -9.516 1 97.12 51 LYS B C 1
ATOM 1434 O O . LYS B 1 51 ? 8.008 -18.781 -9.18 1 97.12 51 LYS B O 1
ATOM 1439 N N . PHE B 1 52 ? 6.426 -17.188 -9.633 1 97.5 52 PHE B N 1
ATOM 1440 C CA . PHE B 1 52 ? 5.281 -18.031 -9.328 1 97.5 52 PHE B CA 1
ATOM 1441 C C . PHE B 1 52 ? 4.25 -17.984 -10.453 1 97.5 52 PHE B C 1
ATOM 1443 O O . PHE B 1 52 ? 4.043 -16.938 -11.055 1 97.5 52 PHE B O 1
ATOM 1450 N N . LEU B 1 53 ? 3.693 -19.078 -10.719 1 97.88 53 LEU B N 1
ATOM 1451 C CA . LEU B 1 53 ? 2.516 -19.156 -11.578 1 97.88 53 LEU B CA 1
ATOM 1452 C C . LEU B 1 53 ? 1.263 -19.438 -10.758 1 97.88 53 LEU B C 1
ATOM 1454 O O . LEU B 1 53 ? 1.142 -20.484 -10.141 1 97.88 53 LEU B O 1
ATOM 1458 N N . VAL B 1 54 ? 0.383 -18.453 -10.773 1 97.69 54 VAL B N 1
ATOM 1459 C CA . VAL B 1 54 ? -0.785 -18.516 -9.898 1 97.69 54 VAL B CA 1
ATOM 1460 C C . VAL B 1 54 ? -2.047 -18.703 -10.734 1 97.69 54 VAL B C 1
ATOM 1462 O O . VAL B 1 54 ? -2.27 -17.984 -11.711 1 97.69 54 VAL B O 1
ATOM 1465 N N . PRO B 1 55 ? -2.85 -19.656 -10.297 1 97.62 55 PRO B N 1
ATOM 1466 C CA . PRO B 1 55 ? -4.117 -19.797 -11.016 1 97.62 55 PRO B CA 1
ATOM 1467 C C . PRO B 1 55 ? -4.934 -18.5 -11.008 1 97.62 55 PRO B C 1
ATOM 1469 O O . PRO B 1 55 ? -4.984 -17.797 -10 1 97.62 55 PRO B O 1
ATOM 1472 N N . ASP B 1 56 ? -5.574 -18.188 -12.133 1 96.69 56 ASP B N 1
ATOM 1473 C CA . ASP B 1 56 ? -6.215 -16.875 -12.297 1 96.69 56 ASP B CA 1
ATOM 1474 C C . ASP B 1 56 ? -7.586 -16.859 -11.633 1 96.69 56 ASP B C 1
ATOM 1476 O O . ASP B 1 56 ? -8.242 -15.805 -11.578 1 96.69 56 ASP B O 1
ATOM 1480 N N . HIS B 1 57 ? -8.102 -17.984 -11.023 1 96.38 57 HIS B N 1
ATOM 1481 C CA . HIS B 1 57 ? -9.438 -18.016 -10.438 1 96.38 57 HIS B CA 1
ATOM 1482 C C . HIS B 1 57 ? -9.367 -17.969 -8.914 1 96.38 57 HIS B C 1
ATOM 1484 O O . HIS B 1 57 ? -10.398 -18.047 -8.234 1 96.38 57 HIS B O 1
ATOM 1490 N N . VAL B 1 58 ? -8.18 -17.828 -8.32 1 97.31 58 VAL B N 1
ATOM 1491 C CA . VAL B 1 58 ? -8.031 -17.797 -6.871 1 97.31 58 VAL B CA 1
ATOM 1492 C C . VAL B 1 58 ? -8.008 -16.359 -6.379 1 97.31 58 VAL B C 1
ATOM 1494 O O . VAL B 1 58 ? -7.832 -15.43 -7.172 1 97.31 58 VAL B O 1
ATOM 1497 N N . ASN B 1 59 ? -8.234 -16.156 -5.062 1 97.56 59 ASN B N 1
ATOM 1498 C CA . ASN B 1 59 ? -8.117 -14.844 -4.438 1 97.56 59 ASN B CA 1
ATOM 1499 C C . ASN B 1 59 ? -6.711 -14.602 -3.898 1 97.56 59 ASN B C 1
ATOM 1501 O O . ASN B 1 59 ? -5.902 -15.523 -3.824 1 97.56 59 ASN B O 1
ATOM 1505 N N . MET B 1 60 ? -6.496 -13.391 -3.6 1 96.81 60 MET B N 1
ATOM 1506 C CA . MET B 1 60 ? -5.234 -12.992 -2.988 1 96.81 60 MET B CA 1
ATOM 1507 C C . MET B 1 60 ? -4.949 -13.812 -1.734 1 96.81 60 MET B C 1
ATOM 1509 O O . MET B 1 60 ? -3.793 -14.086 -1.417 1 96.81 60 MET B O 1
ATOM 1513 N N . SER B 1 61 ? -5.961 -14.266 -1.092 1 95.94 61 SER B N 1
ATOM 1514 C CA . SER B 1 61 ? -5.816 -15.023 0.145 1 95.94 61 SER B CA 1
ATOM 1515 C C . SER B 1 61 ? -5.051 -16.328 -0.091 1 95.94 61 SER B C 1
ATOM 1517 O O . SER B 1 61 ? -4.27 -16.75 0.762 1 95.94 61 SER B O 1
ATOM 1519 N N . GLU B 1 62 ? -5.281 -16.875 -1.242 1 96.12 62 GLU B N 1
ATOM 1520 C CA . GLU B 1 62 ? -4.59 -18.109 -1.579 1 96.12 62 GLU B CA 1
ATOM 1521 C C . GLU B 1 62 ? -3.094 -17.875 -1.773 1 96.12 62 GLU B C 1
ATOM 1523 O O . GLU B 1 62 ? -2.271 -18.672 -1.329 1 96.12 62 GLU B O 1
ATOM 1528 N N . LEU B 1 63 ? -2.795 -16.797 -2.416 1 96.69 63 LEU B N 1
ATOM 1529 C CA . LEU B 1 63 ? -1.388 -16.469 -2.611 1 96.69 63 LEU B CA 1
ATOM 1530 C C . LEU B 1 63 ? -0.711 -16.156 -1.279 1 96.69 63 LEU B C 1
ATOM 1532 O O . LEU B 1 63 ? 0.412 -16.594 -1.032 1 96.69 63 LEU B O 1
ATOM 1536 N N . VAL B 1 64 ? -1.365 -15.461 -0.458 1 95.25 64 VAL B N 1
ATOM 1537 C CA . VAL B 1 64 ? -0.839 -15.148 0.867 1 95.25 64 VAL B CA 1
ATOM 1538 C C . VAL B 1 64 ? -0.54 -16.438 1.621 1 95.25 64 VAL B C 1
ATOM 1540 O O . VAL B 1 64 ? 0.521 -16.578 2.236 1 95.25 64 VAL B O 1
ATOM 1543 N N . LYS B 1 65 ? -1.432 -17.406 1.517 1 93.56 65 LYS B N 1
ATOM 1544 C CA . LYS B 1 65 ? -1.241 -18.703 2.172 1 93.56 65 LYS B CA 1
ATOM 1545 C C . LYS B 1 65 ? -0.007 -19.422 1.63 1 93.56 65 LYS B C 1
ATOM 1547 O O . LYS B 1 65 ? 0.78 -19.969 2.398 1 93.56 65 LYS B O 1
ATOM 1552 N N . ILE B 1 66 ? 0.128 -19.422 0.388 1 94.62 66 ILE B N 1
ATOM 1553 C CA . ILE B 1 66 ? 1.251 -20.078 -0.269 1 94.62 66 ILE B CA 1
ATOM 1554 C C . ILE B 1 66 ? 2.562 -19.453 0.195 1 94.62 66 ILE B C 1
ATOM 1556 O O . ILE B 1 66 ? 3.502 -20.156 0.566 1 94.62 66 ILE B O 1
ATOM 1560 N N . ILE B 1 67 ? 2.645 -18.125 0.214 1 96 67 ILE B N 1
ATOM 1561 C CA . ILE B 1 67 ? 3.879 -17.422 0.562 1 96 67 ILE B CA 1
ATOM 1562 C C . ILE B 1 67 ? 4.16 -17.594 2.055 1 96 67 ILE B C 1
ATOM 1564 O O . ILE B 1 67 ? 5.312 -17.766 2.459 1 96 67 ILE B O 1
ATOM 1568 N N . ARG B 1 68 ? 3.125 -17.531 2.809 1 93.94 68 ARG B N 1
ATOM 1569 C CA . ARG B 1 68 ? 3.293 -17.766 4.238 1 93.94 68 ARG B CA 1
ATOM 1570 C C . ARG B 1 68 ? 3.922 -19.125 4.5 1 93.94 68 ARG B C 1
ATOM 1572 O O . ARG B 1 68 ? 4.836 -19.25 5.312 1 93.94 68 ARG B O 1
ATOM 1579 N N . ARG B 1 69 ? 3.412 -20.109 3.822 1 92.62 69 ARG B N 1
ATOM 1580 C CA . ARG B 1 69 ? 3.928 -21.469 3.973 1 92.62 69 ARG B CA 1
ATOM 1581 C C . ARG B 1 69 ? 5.379 -21.562 3.516 1 92.62 69 ARG B C 1
ATOM 1583 O O . ARG B 1 69 ? 6.211 -22.172 4.191 1 92.62 69 ARG B O 1
ATOM 1590 N N . ARG B 1 70 ? 5.645 -20.922 2.514 1 93.69 70 ARG B N 1
ATOM 1591 C CA . ARG B 1 70 ? 6.996 -20.969 1.967 1 93.69 70 ARG B CA 1
ATOM 1592 C C . ARG B 1 70 ? 7.984 -20.266 2.887 1 93.69 70 ARG B C 1
ATOM 1594 O O . ARG B 1 70 ? 9.148 -20.656 2.977 1 93.69 70 ARG B O 1
ATOM 1601 N N . LEU B 1 71 ? 7.504 -19.25 3.506 1 94.75 71 LEU B N 1
ATOM 1602 C CA . LEU B 1 71 ? 8.344 -18.484 4.43 1 94.75 71 LEU B CA 1
ATOM 1603 C C . LEU B 1 71 ? 8.453 -19.203 5.773 1 94.75 71 LEU B C 1
ATOM 1605 O O . LEU B 1 71 ? 9.258 -18.812 6.625 1 94.75 71 LEU B O 1
ATOM 1609 N N . GLN B 1 72 ? 7.648 -20.188 5.969 1 92.69 72 GLN B N 1
ATOM 1610 C 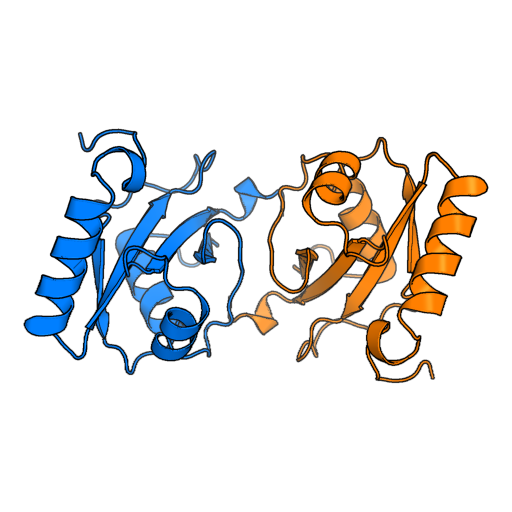CA . GLN B 1 72 ? 7.66 -20.969 7.207 1 92.69 72 GLN B CA 1
ATOM 1611 C C . GLN B 1 72 ? 7.469 -20.062 8.422 1 92.69 72 GLN B C 1
ATOM 1613 O O . GLN B 1 72 ? 8.242 -20.141 9.383 1 92.69 72 GLN B O 1
ATOM 1618 N N . LEU B 1 73 ? 6.543 -19.203 8.32 1 88.69 73 LEU B N 1
ATOM 1619 C CA . LEU B 1 73 ? 6.305 -18.234 9.391 1 88.69 73 LEU B CA 1
ATOM 1620 C C . LEU B 1 73 ? 5.469 -18.859 10.508 1 88.69 73 LEU B C 1
ATOM 1622 O O . LEU B 1 73 ? 4.598 -19.688 10.25 1 88.69 73 LEU B O 1
ATOM 1626 N N . ASN B 1 74 ? 5.797 -18.359 11.688 1 85.94 74 ASN B N 1
ATOM 1627 C CA . ASN B 1 74 ? 4.93 -18.719 12.812 1 85.94 74 ASN B CA 1
ATOM 1628 C C . ASN B 1 74 ? 3.559 -18.062 12.688 1 85.94 74 ASN B C 1
ATOM 1630 O O . ASN B 1 74 ? 3.422 -17 12.055 1 85.94 74 ASN B O 1
ATOM 1634 N N . PRO B 1 75 ? 2.559 -18.734 13.312 1 78.5 75 PRO B N 1
ATOM 1635 C CA . PRO B 1 75 ? 1.19 -18.219 13.195 1 78.5 75 PRO B CA 1
ATOM 1636 C C . PRO B 1 75 ? 1.051 -16.781 13.688 1 78.5 75 PRO B C 1
ATOM 1638 O O . PRO B 1 75 ? 0.169 -16.047 13.234 1 78.5 75 PRO B O 1
ATOM 1641 N N . THR B 1 76 ? 1.922 -16.328 14.445 1 77.62 76 THR B N 1
ATOM 1642 C CA . THR B 1 76 ? 1.755 -15.008 15.039 1 77.62 76 THR B CA 1
ATOM 1643 C C . THR B 1 76 ? 2.572 -13.969 14.273 1 77.62 76 THR B C 1
ATOM 1645 O O . THR B 1 76 ? 2.451 -12.766 14.531 1 77.62 76 THR B O 1
ATOM 1648 N N . GLN B 1 77 ? 3.406 -14.469 13.406 1 80.62 77 GLN B N 1
ATOM 1649 C CA . GLN B 1 77 ? 4.246 -13.531 12.672 1 80.62 77 GLN B CA 1
ATOM 1650 C C . GLN B 1 77 ? 3.482 -12.906 11.508 1 80.62 77 GLN B C 1
ATOM 1652 O O . GLN B 1 77 ? 2.955 -13.625 10.648 1 80.62 77 GLN B O 1
ATOM 1657 N N . ALA B 1 78 ? 3.42 -11.633 11.586 1 81.88 78 ALA B N 1
ATOM 1658 C CA . ALA B 1 78 ? 2.695 -10.906 10.547 1 81.88 78 ALA B CA 1
ATOM 1659 C C . ALA B 1 78 ? 3.631 -10.484 9.422 1 81.88 78 ALA B C 1
ATOM 1661 O O . ALA B 1 78 ? 4.793 -10.148 9.664 1 81.88 78 ALA B O 1
ATOM 1662 N N . PHE B 1 79 ? 3.154 -10.617 8.227 1 91.19 79 PHE B N 1
ATOM 1663 C CA . PHE B 1 79 ? 3.879 -10.07 7.082 1 91.19 79 PHE B CA 1
ATOM 1664 C C . PHE B 1 79 ? 2.918 -9.445 6.082 1 91.19 79 PHE B C 1
ATOM 1666 O O . PHE B 1 79 ? 1.714 -9.703 6.117 1 91.19 79 PHE B O 1
ATOM 1673 N N . PHE B 1 80 ? 3.447 -8.703 5.207 1 92.12 80 PHE B N 1
ATOM 1674 C CA . PHE B 1 80 ? 2.701 -8.047 4.137 1 92.12 80 PHE B CA 1
ATOM 1675 C C . PHE B 1 80 ? 3.119 -8.594 2.775 1 92.12 80 PHE B C 1
ATOM 1677 O O . PHE B 1 80 ? 4.301 -8.867 2.547 1 92.12 80 PHE B O 1
ATOM 1684 N N . LEU B 1 81 ? 2.154 -8.773 1.978 1 95.69 81 LEU B N 1
ATOM 1685 C CA . LEU B 1 81 ? 2.377 -8.961 0.548 1 95.69 81 LEU B CA 1
ATOM 1686 C C . LEU B 1 81 ? 1.86 -7.762 -0.244 1 95.69 81 LEU B C 1
ATOM 1688 O O . LEU B 1 81 ? 0.651 -7.527 -0.304 1 95.69 81 LEU B O 1
ATOM 1692 N N . LEU B 1 82 ? 2.771 -7.016 -0.832 1 97 82 LEU B N 1
ATOM 1693 C CA . LEU B 1 82 ? 2.445 -5.727 -1.43 1 97 82 LEU B CA 1
ATOM 1694 C C . LEU B 1 82 ? 2.562 -5.785 -2.949 1 97 82 LEU B C 1
ATOM 1696 O O . LEU B 1 82 ? 3.537 -6.32 -3.48 1 97 82 LEU B O 1
ATOM 1700 N N . VAL B 1 83 ? 1.613 -5.18 -3.586 1 97.75 83 VAL B N 1
ATOM 1701 C CA . VAL B 1 83 ? 1.61 -5.109 -5.043 1 97.75 83 VAL B CA 1
ATOM 1702 C C . VAL B 1 83 ? 2.406 -3.887 -5.5 1 97.75 83 VAL B C 1
ATOM 1704 O O . VAL B 1 83 ? 2.283 -2.805 -4.922 1 97.75 83 VAL B O 1
ATOM 1707 N N . ASN B 1 84 ? 3.217 -4.027 -6.504 1 95.69 84 ASN B N 1
ATOM 1708 C CA . ASN B 1 84 ? 4.027 -2.957 -7.07 1 95.69 84 ASN B CA 1
ATOM 1709 C C . ASN B 1 84 ? 4.82 -2.223 -5.992 1 95.69 84 ASN B C 1
ATOM 1711 O O . ASN B 1 84 ? 4.793 -0.992 -5.926 1 95.69 84 ASN B O 1
ATOM 1715 N N . GLN B 1 85 ? 5.355 -2.941 -5.121 1 93.81 85 GLN B N 1
ATOM 1716 C CA . GLN B 1 85 ? 6.336 -2.488 -4.141 1 93.81 85 GLN B CA 1
ATOM 1717 C C . GLN B 1 85 ? 5.656 -1.995 -2.865 1 93.81 85 GLN B C 1
ATOM 1719 O O . GLN B 1 85 ? 6.195 -2.15 -1.768 1 93.81 85 GLN B O 1
ATOM 1724 N N . HIS B 1 86 ? 4.461 -1.474 -2.996 1 94.94 86 HIS B N 1
ATOM 1725 C CA . HIS B 1 86 ? 4.012 -0.817 -1.773 1 94.94 86 HIS B CA 1
ATOM 1726 C C . HIS B 1 86 ? 2.492 -0.85 -1.654 1 94.94 86 HIS B C 1
ATOM 1728 O O . HIS B 1 86 ? 1.934 -0.374 -0.664 1 94.94 86 HIS B O 1
ATOM 1734 N N . SER B 1 87 ? 1.781 -1.355 -2.562 1 96.19 87 SER B N 1
ATOM 1735 C CA . SER B 1 87 ? 0.327 -1.232 -2.572 1 96.19 87 SER B CA 1
ATOM 1736 C C . SER B 1 87 ? -0.331 -2.404 -1.851 1 96.19 87 SER B C 1
ATOM 1738 O O . SER B 1 87 ? -0.062 -3.564 -2.166 1 96.19 87 SER B O 1
ATOM 1740 N N . MET B 1 88 ? -1.211 -2.041 -1.02 1 95 88 MET B N 1
ATOM 1741 C CA . MET B 1 88 ? -2.025 -3.033 -0.324 1 95 88 MET B CA 1
ATOM 1742 C C . MET B 1 88 ? -3.221 -3.449 -1.176 1 95 88 MET B C 1
ATOM 1744 O O . MET B 1 88 ? -3.723 -2.66 -1.977 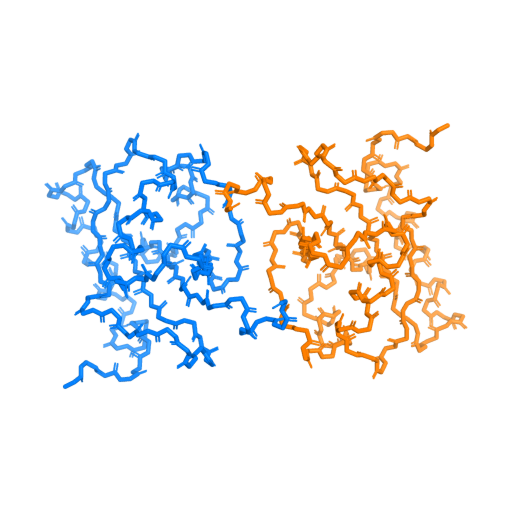1 95 88 MET B O 1
ATOM 1748 N N . VAL B 1 89 ? -3.59 -4.75 -0.972 1 94.81 89 VAL B N 1
ATOM 1749 C CA . VAL B 1 89 ? -4.793 -5.277 -1.609 1 94.81 89 VAL B CA 1
ATOM 1750 C C . VAL B 1 89 ? -5.516 -6.223 -0.649 1 94.81 89 VAL B C 1
ATOM 1752 O O . VAL B 1 89 ? -4.875 -6.977 0.088 1 94.81 89 VAL B O 1
ATOM 1755 N N . SER B 1 90 ? -6.812 -6.137 -0.72 1 93.5 90 SER B N 1
ATOM 1756 C CA . SER B 1 90 ? -7.602 -7.023 0.127 1 93.5 90 SER B CA 1
ATOM 1757 C C . SER B 1 90 ? -7.383 -8.484 -0.247 1 93.5 90 SER B C 1
ATOM 1759 O O . SER B 1 90 ? -7.301 -8.82 -1.43 1 93.5 90 SER B O 1
ATOM 1761 N N . VAL B 1 91 ? -7.461 -9.32 0.74 1 94.38 91 VAL B N 1
ATOM 1762 C CA . VAL B 1 91 ? -7.254 -10.75 0.54 1 94.38 91 VAL B CA 1
ATOM 1763 C C . VAL B 1 91 ? -8.445 -11.344 -0.208 1 94.38 91 VAL B C 1
ATOM 1765 O O . VAL B 1 91 ? -8.352 -12.43 -0.788 1 94.38 91 VAL B O 1
ATOM 1768 N N . SER B 1 92 ? -9.523 -10.656 -0.224 1 94.62 92 SER B N 1
ATOM 1769 C CA . SER B 1 92 ? -10.727 -11.156 -0.873 1 94.62 92 SER B CA 1
ATOM 1770 C C . SER B 1 92 ? -10.734 -10.828 -2.361 1 94.62 92 SER B C 1
ATOM 1772 O O . SER B 1 92 ? -11.57 -11.328 -3.111 1 94.62 92 SER B O 1
ATOM 1774 N N . THR B 1 93 ? -9.805 -10.062 -2.807 1 96.06 93 THR B N 1
ATOM 1775 C CA . THR B 1 93 ? -9.758 -9.633 -4.203 1 96.06 93 THR B CA 1
ATOM 1776 C C . THR B 1 93 ? -9.234 -10.758 -5.094 1 96.06 93 THR B C 1
ATOM 1778 O O . THR B 1 93 ? -8.203 -11.359 -4.793 1 96.06 93 THR B O 1
ATOM 1781 N N . PRO B 1 94 ? -9.922 -11.016 -6.203 1 97.75 94 PRO B N 1
ATOM 1782 C CA . PRO B 1 94 ? -9.398 -11.992 -7.16 1 97.75 94 PRO B CA 1
ATOM 1783 C C . PRO B 1 94 ? -8.047 -11.578 -7.742 1 97.75 94 PRO B C 1
ATOM 1785 O O . PRO B 1 94 ? -7.859 -10.422 -8.117 1 97.75 94 PRO B O 1
ATOM 1788 N N . ILE B 1 95 ? -7.18 -12.547 -7.91 1 97.5 95 ILE B N 1
ATOM 1789 C CA . ILE B 1 95 ? -5.84 -12.266 -8.422 1 97.5 95 ILE B CA 1
ATOM 1790 C C . ILE B 1 95 ? -5.926 -11.773 -9.859 1 97.5 95 ILE B C 1
ATOM 1792 O O . ILE B 1 95 ? -5.133 -10.93 -10.281 1 97.5 95 ILE B O 1
ATOM 1796 N N . SER B 1 96 ? -6.879 -12.258 -10.555 1 97.81 96 SER B N 1
ATOM 1797 C CA . SER B 1 96 ? -7.066 -11.844 -11.938 1 97.81 96 SER B CA 1
ATOM 1798 C C . SER B 1 96 ? -7.379 -10.352 -12.023 1 97.81 96 SER B C 1
ATOM 1800 O O . SER B 1 96 ? -6.91 -9.664 -12.938 1 97.81 96 SER B O 1
ATOM 1802 N N . GLU B 1 97 ? -8.141 -9.867 -11.078 1 98.12 97 GLU B N 1
ATOM 1803 C CA . GLU B 1 97 ? -8.461 -8.445 -11.031 1 98.12 97 GLU B CA 1
ATOM 1804 C C . GLU B 1 97 ? -7.23 -7.602 -10.719 1 98.12 97 GLU B C 1
ATOM 1806 O O . GLU B 1 97 ? -6.996 -6.566 -11.344 1 98.12 97 GLU B O 1
ATOM 1811 N N . ILE B 1 98 ? -6.484 -8.078 -9.812 1 97.94 98 ILE B N 1
ATOM 1812 C CA . ILE B 1 98 ? -5.242 -7.391 -9.469 1 97.94 98 ILE B CA 1
ATOM 1813 C C . ILE B 1 98 ? -4.32 -7.348 -10.68 1 97.94 98 ILE B C 1
ATOM 1815 O O . ILE B 1 98 ? -3.75 -6.301 -11 1 97.94 98 ILE B O 1
ATOM 1819 N N . TYR B 1 99 ? -4.223 -8.477 -11.367 1 98.38 99 TYR B N 1
ATOM 1820 C CA . TYR B 1 99 ? -3.352 -8.578 -12.531 1 98.38 99 TYR B CA 1
ATOM 1821 C C . TYR B 1 99 ? -3.758 -7.582 -13.609 1 98.38 99 TYR B C 1
ATOM 1823 O O . TYR B 1 99 ? -2.91 -6.883 -14.164 1 98.38 99 TYR B O 1
ATOM 1831 N N . GLU B 1 100 ? -5.004 -7.48 -13.875 1 97.5 100 GLU B N 1
ATOM 1832 C CA . GLU B 1 100 ? -5.516 -6.594 -14.906 1 97.5 100 GLU B CA 1
ATOM 1833 C C . GLU B 1 100 ? -5.23 -5.133 -14.578 1 97.5 100 GLU B C 1
ATOM 1835 O O . GLU B 1 100 ? -4.906 -4.34 -15.461 1 97.5 100 GLU B O 1
ATOM 1840 N N . GLN B 1 101 ? -5.246 -4.871 -13.359 1 97.25 101 GLN B N 1
ATOM 1841 C CA . GLN B 1 101 ? -5.133 -3.477 -12.938 1 97.25 101 GLN B CA 1
ATOM 1842 C C . GLN B 1 101 ? -3.674 -3.086 -12.719 1 97.25 101 GLN B C 1
ATOM 1844 O O . GLN B 1 101 ? -3.299 -1.929 -12.914 1 97.25 101 GLN B O 1
ATOM 1849 N N . GLU B 1 102 ? -2.85 -4.129 -12.328 1 97.44 102 GLU B N 1
ATOM 1850 C CA . GLU B 1 102 ? -1.562 -3.746 -11.758 1 97.44 102 GLU B CA 1
ATOM 1851 C C . GLU B 1 102 ? -0.406 -4.367 -12.539 1 97.44 102 GLU B C 1
ATOM 1853 O O . GLU B 1 102 ? 0.761 -4.086 -12.258 1 97.44 102 GLU B O 1
ATOM 1858 N N . LYS B 1 103 ? -0.648 -5.23 -13.453 1 98.12 103 LYS B N 1
ATOM 1859 C CA . LYS B 1 103 ? 0.456 -5.875 -14.156 1 98.12 103 LYS B CA 1
ATOM 1860 C C . LYS B 1 103 ? 1.403 -4.844 -14.766 1 98.12 103 LYS B C 1
ATOM 1862 O O . LYS B 1 103 ? 0.971 -3.771 -15.188 1 98.12 103 LYS B O 1
ATOM 1867 N N . ASP B 1 104 ? 2.633 -5.227 -14.773 1 98.31 104 ASP B N 1
ATOM 1868 C CA . ASP B 1 104 ? 3.666 -4.371 -15.352 1 98.31 104 ASP B CA 1
ATOM 1869 C C . ASP B 1 104 ? 3.602 -4.391 -16.875 1 98.31 104 ASP B C 1
ATOM 1871 O O . ASP B 1 104 ? 2.906 -5.219 -17.469 1 98.31 104 ASP B O 1
ATOM 1875 N N . GLU B 1 105 ? 4.301 -3.457 -17.516 1 97.75 105 GLU B N 1
ATOM 1876 C CA . GLU B 1 105 ? 4.367 -3.391 -18.969 1 97.75 105 GLU B CA 1
ATOM 1877 C C . GLU B 1 105 ? 4.934 -4.68 -19.547 1 97.75 105 GLU B C 1
ATOM 1879 O O . GLU B 1 105 ? 4.574 -5.078 -20.656 1 97.75 105 GLU B O 1
ATOM 1884 N N . ASP B 1 106 ? 5.824 -5.301 -18.812 1 98.44 106 ASP B N 1
ATOM 1885 C CA . ASP B 1 106 ? 6.418 -6.531 -19.328 1 98.44 106 ASP B CA 1
ATOM 1886 C C . ASP B 1 106 ? 5.453 -7.707 -19.188 1 98.44 106 ASP B C 1
ATOM 1888 O O . ASP B 1 106 ? 5.703 -8.789 -19.734 1 98.44 106 ASP B O 1
ATOM 1892 N N . GLY B 1 107 ? 4.414 -7.523 -18.406 1 98.38 107 GLY B N 1
ATOM 1893 C CA . GLY B 1 107 ? 3.373 -8.531 -18.281 1 98.38 107 GLY B CA 1
ATOM 1894 C C . GLY B 1 107 ? 3.398 -9.258 -16.953 1 98.38 107 GLY B C 1
ATOM 1895 O O . GLY B 1 107 ? 2.453 -9.969 -16.609 1 98.38 107 GLY B O 1
ATOM 1896 N N . PHE B 1 108 ? 4.434 -9.156 -16.141 1 98.75 108 PHE B N 1
ATOM 1897 C CA . PHE B 1 108 ? 4.492 -9.758 -14.812 1 98.75 108 PHE B CA 1
ATOM 1898 C C . PHE B 1 108 ? 3.684 -8.945 -13.812 1 98.75 108 PHE B C 1
ATOM 1900 O O . PHE B 1 108 ? 3.533 -7.734 -13.969 1 98.75 108 PHE B O 1
ATOM 1907 N N . LEU B 1 109 ? 3.131 -9.594 -12.898 1 98.62 109 LEU B N 1
ATOM 1908 C CA . LEU B 1 109 ? 2.686 -8.938 -11.672 1 98.62 109 LEU B CA 1
ATOM 1909 C C . LEU B 1 109 ? 3.787 -8.953 -10.617 1 98.62 109 LEU B C 1
ATOM 1911 O O . LEU B 1 109 ? 4.262 -10.023 -10.227 1 98.62 109 LEU B O 1
ATOM 1915 N N . TYR B 1 110 ? 4.188 -7.797 -10.172 1 98.56 110 TYR B N 1
ATOM 1916 C CA . TYR B 1 110 ? 5.277 -7.699 -9.211 1 98.56 110 TYR B CA 1
ATOM 1917 C C . TYR B 1 110 ? 4.738 -7.473 -7.805 1 98.56 110 TYR B C 1
ATOM 1919 O O . TYR B 1 110 ? 3.93 -6.57 -7.578 1 98.56 110 TYR B O 1
ATOM 1927 N N . MET B 1 111 ? 5.242 -8.297 -6.902 1 98.31 111 MET B N 1
ATOM 1928 C CA . MET B 1 111 ? 4.902 -8.172 -5.488 1 98.31 111 MET B CA 1
ATOM 1929 C C . MET B 1 111 ? 6.145 -8.297 -4.613 1 98.31 111 MET B C 1
ATOM 1931 O O . MET B 1 111 ? 7.152 -8.867 -5.035 1 98.31 111 MET B O 1
ATOM 1935 N N . VAL B 1 112 ? 6.039 -7.672 -3.436 1 97.81 112 VAL B N 1
ATOM 1936 C CA . VAL B 1 112 ? 7.09 -7.844 -2.438 1 97.81 112 VAL B CA 1
ATOM 1937 C C . VAL B 1 112 ? 6.469 -8.203 -1.091 1 97.81 112 VAL B C 1
ATOM 1939 O O . VAL B 1 112 ? 5.297 -7.914 -0.843 1 97.81 112 VAL B O 1
ATOM 1942 N N . TYR B 1 113 ? 7.184 -8.898 -0.298 1 96.88 113 TYR B N 1
ATOM 1943 C CA . TYR B 1 113 ? 6.734 -9.219 1.053 1 96.88 113 TYR B CA 1
ATOM 1944 C C . TYR B 1 113 ? 7.609 -8.531 2.096 1 96.88 113 TYR B C 1
ATOM 1946 O O . TYR B 1 113 ? 8.805 -8.328 1.874 1 96.88 113 TYR B O 1
ATOM 1954 N N . ALA B 1 114 ? 7.043 -8.141 3.16 1 94.62 114 ALA B N 1
ATOM 1955 C CA . ALA B 1 114 ? 7.734 -7.441 4.238 1 94.62 114 ALA B CA 1
ATOM 1956 C C . ALA B 1 114 ? 7.082 -7.73 5.586 1 94.62 114 ALA B C 1
ATOM 1958 O O . ALA B 1 114 ? 5.895 -8.062 5.648 1 94.62 114 ALA B O 1
ATOM 1959 N N . SER B 1 115 ? 7.902 -7.602 6.621 1 91.81 115 SER B N 1
ATOM 1960 C CA . SER B 1 115 ? 7.367 -7.676 7.977 1 91.81 115 SER B CA 1
ATOM 1961 C C . SER B 1 115 ? 6.762 -6.34 8.406 1 91.81 115 SER B C 1
ATOM 1963 O O . SER B 1 115 ? 7.066 -5.301 7.816 1 91.81 115 SER B O 1
ATOM 1965 N N . GLN B 1 116 ? 5.93 -6.449 9.375 1 84.94 116 GLN B N 1
ATOM 1966 C CA . GLN B 1 116 ? 5.352 -5.242 9.953 1 84.94 116 GLN B CA 1
ATOM 1967 C C . GLN B 1 116 ? 6.441 -4.293 10.453 1 84.94 116 GLN B C 1
ATOM 1969 O O . GLN B 1 116 ? 6.305 -3.074 10.344 1 84.94 116 GLN B O 1
ATOM 1974 N N . GLU B 1 117 ? 7.461 -4.785 10.922 1 86.31 117 GLU B N 1
ATOM 1975 C CA . GLU B 1 117 ? 8.578 -4.012 11.461 1 86.31 117 GLU B CA 1
ATOM 1976 C C . GLU B 1 117 ? 9.211 -3.139 10.383 1 86.31 117 GLU B C 1
ATOM 1978 O O . GLU B 1 117 ? 9.703 -2.043 10.672 1 86.31 117 GLU B O 1
ATOM 1983 N N . THR B 1 118 ? 9.203 -3.604 9.234 1 89.69 118 THR B N 1
ATOM 1984 C CA . THR B 1 118 ? 9.797 -2.873 8.125 1 89.69 118 THR B CA 1
ATOM 1985 C C . THR B 1 118 ? 9.125 -1.512 7.953 1 89.69 118 THR B C 1
ATOM 1987 O O . THR B 1 118 ? 9.789 -0.523 7.633 1 89.69 118 THR B O 1
ATOM 1990 N N . PHE B 1 119 ? 7.895 -1.369 8.344 1 90.06 119 PHE B N 1
ATOM 1991 C CA . PHE B 1 119 ? 7.156 -0.123 8.172 1 90.06 119 PHE B CA 1
ATOM 1992 C C . PHE B 1 119 ? 6.926 0.557 9.516 1 90.06 119 PHE B C 1
ATOM 1994 O O . PHE B 1 119 ? 6.371 1.656 9.57 1 90.06 119 PHE B O 1
ATOM 2001 N N . GLY B 1 120 ? 7.383 -0.035 10.523 1 80.12 120 GLY B N 1
ATOM 2002 C CA . GLY B 1 120 ? 7.379 0.573 11.844 1 80.12 120 GLY B CA 1
ATOM 2003 C C . GLY B 1 120 ? 6.082 0.349 12.602 1 80.12 120 GLY B C 1
ATOM 2004 O O . GLY B 1 120 ? 5.766 1.09 13.531 1 80.12 120 GLY B O 1
ATOM 2005 N N . TYR B 1 121 ? 5.258 -0.556 12.164 1 70 121 TYR B N 1
ATOM 2006 C CA . TYR B 1 121 ? 4.023 -0.846 12.883 1 70 121 TYR B CA 1
ATOM 2007 C C . TYR B 1 121 ? 4.258 -1.891 13.969 1 70 121 TYR B C 1
ATOM 2009 O O . TYR B 1 121 ? 5.141 -2.74 13.844 1 70 121 TYR B O 1
#

Solvent-accessible surface area (backbone atoms only — not comparable to full-atom values): 13656 Å² total; per-residue (Å²): 122,82,69,95,61,58,70,76,76,76,44,55,66,68,57,47,28,51,51,41,52,52,46,41,69,76,34,70,59,39,39,52,31,38,46,43,75,31,92,84,49,76,84,64,73,82,66,94,62,46,73,43,74,39,61,44,87,40,36,35,46,56,53,52,51,53,52,44,59,69,55,64,59,55,94,82,60,64,68,44,72,18,43,74,72,32,25,59,66,42,27,81,41,44,39,44,60,50,41,75,75,58,37,42,95,46,55,40,30,47,32,20,35,36,42,46,64,65,36,65,100,120,82,69,94,62,56,70,75,77,76,43,54,65,69,56,48,28,49,50,40,53,53,46,40,70,77,36,71,58,39,39,52,31,38,45,44,74,32,91,83,50,74,84,64,74,79,69,94,59,46,74,44,75,39,60,44,87,40,34,35,44,55,54,51,50,53,51,43,59,70,56,64,60,56,95,83,61,63,67,44,73,18,42,74,72,31,27,59,64,42,28,82,40,44,40,44,59,49,41,74,74,58,36,42,95,45,55,42,30,48,31,20,35,35,43,44,64,63,36,64,99

Radius of gyration: 19.61 Å; Cα contacts (8 Å, |Δi|>4): 384; chains: 2; bounding box: 46×54×47 Å